Protein AF-A0A820C6R6-F1 (afdb_monomer)

Secondary structure (DSSP, 8-state):
--HHHHHHHHHHHHHHHHHHHHHHHHHHHHHHHHHHHHHHHHHHHHHHHHHHHHHHHHHHHHHHHHHHHHHHHHHHHHHHHHHHHHHHHHHHHHHHHHHHHHH--TT-HHHHHHHHHHHHHHHHHHHHSS-HHHHHHHHHHHHHHHHHHHHHHHHHHHHT-PPPPHHHHHHHHHS-GGGGGGSSPPPHHHHHHHHHHHHHHHHTT-HHHHHHHHHHHHHHHHHHHHHHHHHHHHHHHHHHHHHTSSS--S--------HHHHHHHHHHHHHHHHHHHHHHHHHHHHHHHTT--

Radius of gyration: 53.89 Å; Cα contacts (8 Å, |Δi|>4): 97; chains: 1; bounding box: 135×66×160 Å

Structure (mmCIF, N/CA/C/O backbone):
data_AF-A0A820C6R6-F1
#
_entry.id   AF-A0A820C6R6-F1
#
loop_
_atom_site.group_PDB
_atom_site.id
_atom_site.type_symbol
_atom_site.label_atom_id
_atom_site.label_alt_id
_atom_site.label_comp_id
_atom_site.label_asym_id
_atom_site.label_entity_id
_atom_site.label_seq_id
_atom_site.pdbx_PDB_ins_code
_atom_site.Cartn_x
_atom_site.Cartn_y
_atom_site.Cartn_z
_atom_site.occupancy
_atom_site.B_iso_or_equiv
_atom_site.auth_seq_id
_atom_site.auth_comp_id
_atom_site.auth_asym_id
_atom_site.auth_atom_id
_atom_site.pdbx_PDB_model_num
ATOM 1 N N . MET A 1 1 ? -95.011 -45.846 80.283 1.00 47.56 1 MET A N 1
ATOM 2 C CA . MET A 1 1 ? -93.946 -45.014 80.897 1.00 47.56 1 MET A CA 1
ATOM 3 C C . MET A 1 1 ? -92.628 -45.022 80.092 1.00 47.56 1 MET A C 1
ATOM 5 O O . MET A 1 1 ? -91.607 -44.630 80.631 1.00 47.56 1 MET A O 1
ATOM 9 N N . THR A 1 2 ? -92.618 -45.386 78.798 1.00 51.00 2 THR A N 1
ATOM 10 C CA . THR A 1 2 ? -91.376 -45.579 78.007 1.00 51.00 2 THR A CA 1
ATOM 11 C C . THR A 1 2 ? -91.032 -44.428 77.043 1.00 51.00 2 THR A C 1
ATOM 13 O O . THR A 1 2 ? -89.865 -44.198 76.763 1.00 51.00 2 THR A O 1
ATOM 16 N N . SER A 1 3 ? -92.006 -43.613 76.617 1.00 52.38 3 SER A N 1
ATOM 17 C CA . SER A 1 3 ? -91.802 -42.539 75.618 1.00 52.38 3 SER A CA 1
ATOM 18 C C . SER A 1 3 ? -90.947 -41.344 76.090 1.00 52.38 3 SER A C 1
ATOM 20 O O . SER A 1 3 ? -90.415 -40.601 75.263 1.00 52.38 3 SER A O 1
ATOM 22 N N . GLY A 1 4 ? -90.813 -41.135 77.404 1.00 53.00 4 GLY A N 1
ATOM 23 C CA . GLY A 1 4 ? -90.021 -40.036 77.977 1.00 53.00 4 GLY A CA 1
ATOM 24 C C . GLY A 1 4 ? -88.522 -40.334 78.105 1.00 53.00 4 GLY A C 1
ATOM 25 O O . GLY A 1 4 ? -87.734 -39.413 78.301 1.00 53.00 4 GLY A O 1
ATOM 26 N N . ALA A 1 5 ? -88.114 -41.605 78.001 1.00 57.53 5 ALA A N 1
ATOM 27 C CA . ALA A 1 5 ? -86.710 -42.008 78.089 1.00 57.53 5 ALA A CA 1
ATOM 28 C C . ALA A 1 5 ? -85.998 -41.896 76.727 1.00 57.53 5 ALA A C 1
ATOM 30 O O . ALA A 1 5 ? -84.878 -41.385 76.662 1.00 57.53 5 ALA A O 1
ATOM 31 N N . ASP A 1 6 ? -86.671 -42.269 75.634 1.00 58.25 6 ASP A N 1
ATOM 32 C CA . ASP A 1 6 ? -86.110 -42.215 74.274 1.00 58.25 6 ASP A CA 1
ATOM 33 C C . ASP A 1 6 ? -85.914 -40.776 73.777 1.00 58.25 6 ASP A C 1
ATOM 35 O O . ASP A 1 6 ? -84.874 -40.435 73.211 1.00 58.25 6 ASP A O 1
ATOM 39 N N . THR A 1 7 ? -86.860 -39.885 74.080 1.00 62.94 7 THR A N 1
ATOM 40 C CA . THR A 1 7 ? -86.757 -38.449 73.765 1.00 62.94 7 THR A CA 1
ATOM 41 C C . THR A 1 7 ? -85.611 -37.784 74.525 1.00 62.94 7 THR A C 1
ATOM 43 O O . THR A 1 7 ? -84.817 -37.059 73.930 1.00 62.94 7 THR A O 1
ATOM 46 N N . LYS A 1 8 ? -85.437 -38.089 75.816 1.00 69.81 8 LYS A N 1
ATOM 47 C CA . LYS A 1 8 ? -84.331 -37.555 76.632 1.00 69.81 8 LYS A CA 1
ATOM 48 C C . LYS A 1 8 ? -82.959 -38.056 76.161 1.00 69.81 8 LYS A C 1
ATOM 50 O O . LYS A 1 8 ? -81.981 -37.311 76.201 1.00 69.81 8 LYS A O 1
ATOM 55 N N . THR A 1 9 ? -82.894 -39.294 75.671 1.00 72.62 9 THR A N 1
ATOM 56 C CA . THR A 1 9 ? -81.673 -39.903 75.118 1.00 72.62 9 THR A CA 1
ATOM 57 C C . THR A 1 9 ? -81.321 -39.313 73.749 1.00 72.62 9 THR A C 1
ATOM 59 O O . THR A 1 9 ? -80.160 -38.980 73.507 1.00 72.62 9 THR A O 1
ATOM 62 N N . SER A 1 10 ? -82.315 -39.078 72.884 1.00 74.69 10 SER A N 1
ATOM 63 C CA . SER A 1 10 ? -82.122 -38.404 71.595 1.00 74.69 10 SER A CA 1
ATOM 64 C C . SER A 1 10 ? -81.700 -36.943 71.762 1.00 74.69 10 SER A C 1
ATOM 66 O O . SER A 1 10 ? -80.800 -36.493 71.061 1.00 74.69 10 SER A O 1
ATOM 68 N N . ILE A 1 11 ? -82.296 -36.212 72.711 1.00 78.81 11 ILE A N 1
ATOM 69 C CA . ILE A 1 11 ? -81.912 -34.826 73.027 1.00 78.81 11 ILE A CA 1
ATOM 70 C C . ILE A 1 11 ? -80.455 -34.780 73.493 1.00 78.81 11 ILE A C 1
ATOM 72 O O . ILE A 1 11 ? -79.665 -34.006 72.965 1.00 78.81 11 ILE A O 1
ATOM 76 N N . ARG A 1 12 ? -80.057 -35.678 74.403 1.00 78.75 12 ARG A N 1
ATOM 77 C CA . ARG A 1 12 ? -78.674 -35.763 74.887 1.00 78.75 12 ARG A CA 1
ATOM 78 C C . ARG A 1 12 ? -77.680 -36.159 73.785 1.00 78.75 12 ARG A C 1
ATOM 80 O O . ARG A 1 12 ? -76.565 -35.650 73.772 1.00 78.75 12 ARG A O 1
ATOM 87 N N . SER A 1 13 ? -78.065 -37.029 72.848 1.00 81.62 13 SER A N 1
ATOM 88 C CA . SER A 1 13 ? -77.246 -37.365 71.670 1.00 81.62 13 SER A CA 1
ATOM 89 C C . SER A 1 13 ? -77.053 -36.162 70.742 1.00 81.62 13 SER A C 1
ATOM 91 O O . SER A 1 13 ? -75.934 -35.896 70.302 1.00 81.62 13 SER A O 1
ATOM 93 N N . SER A 1 14 ? -78.122 -35.405 70.488 1.00 81.50 14 SER A N 1
ATOM 94 C CA . SER A 1 14 ? -78.070 -34.164 69.712 1.00 81.50 14 SER A CA 1
ATOM 95 C C . SER A 1 14 ? -77.209 -33.098 70.392 1.00 81.50 14 SER A C 1
ATOM 97 O O . SER A 1 14 ? -76.428 -32.437 69.717 1.00 81.50 14 SER A O 1
ATOM 99 N N . GLU A 1 15 ? -77.280 -32.980 71.720 1.00 84.69 15 GLU A N 1
ATOM 100 C CA . GLU A 1 15 ? -76.453 -32.065 72.519 1.00 84.69 15 GLU A CA 1
ATOM 101 C C . GLU A 1 15 ? -74.954 -32.384 72.383 1.00 84.69 15 GLU A C 1
ATOM 103 O O . GLU A 1 15 ? -74.130 -31.490 72.195 1.00 84.69 15 GLU A O 1
ATOM 108 N N . VAL A 1 16 ? -74.598 -33.673 72.427 1.00 87.62 16 VAL A N 1
ATOM 109 C CA . VAL A 1 16 ? -73.211 -34.138 72.268 1.00 87.62 16 VAL A CA 1
ATOM 110 C C . VAL A 1 16 ? -72.708 -33.878 70.849 1.00 87.62 16 VAL A C 1
ATOM 112 O O . VAL A 1 16 ? -71.615 -33.344 70.687 1.00 87.62 16 VAL A O 1
ATOM 115 N N . LYS A 1 17 ? -73.511 -34.177 69.820 1.00 88.00 17 LYS A N 1
ATOM 116 C CA . LYS A 1 17 ? -73.162 -33.867 68.422 1.00 88.00 17 LYS A CA 1
ATOM 117 C C . LYS A 1 17 ? -73.006 -32.366 68.193 1.00 88.00 17 LYS A C 1
ATOM 119 O O . LYS A 1 17 ? -72.082 -31.949 67.506 1.00 88.00 17 LYS A O 1
ATOM 124 N N . LEU A 1 18 ? -73.866 -31.550 68.801 1.00 87.69 18 LEU A N 1
ATOM 125 C CA . LEU A 1 18 ? -73.767 -30.095 68.738 1.00 87.69 18 LEU A CA 1
ATOM 126 C C . LEU A 1 18 ? -72.487 -29.591 69.418 1.00 87.69 18 LEU A C 1
ATOM 128 O O . LEU A 1 18 ? -71.852 -28.673 68.907 1.00 87.69 18 LEU A O 1
ATOM 132 N N . GLN A 1 19 ? -72.090 -30.172 70.553 1.00 88.25 19 GLN A N 1
ATOM 133 C CA . GLN A 1 19 ? -70.814 -29.839 71.192 1.00 88.25 19 GLN A CA 1
ATOM 134 C C . GLN A 1 19 ? -69.600 -30.273 70.363 1.00 88.25 19 GLN A C 1
ATOM 136 O O . GLN A 1 19 ? -68.632 -29.517 70.282 1.00 88.25 19 GLN A O 1
ATOM 141 N N . GLU A 1 20 ? -69.651 -31.450 69.743 1.00 89.62 20 GLU A N 1
ATOM 142 C CA . GLU A 1 20 ? -68.598 -31.959 68.857 1.00 89.62 20 GLU A CA 1
ATOM 143 C C . GLU A 1 20 ? -68.423 -31.049 67.633 1.00 89.62 20 GLU A C 1
ATOM 145 O O . GLU A 1 20 ? -67.314 -30.611 67.330 1.00 89.62 20 GLU A O 1
ATOM 150 N N . GLU A 1 21 ? -69.528 -30.673 66.984 1.00 87.31 21 GLU A N 1
ATOM 151 C CA . GLU A 1 21 ? -69.520 -29.749 65.847 1.00 87.31 21 GLU A CA 1
ATOM 152 C C . GLU A 1 21 ? -69.058 -28.346 66.253 1.00 87.31 21 GLU A C 1
ATOM 154 O O . GLU A 1 21 ? -68.265 -27.733 65.542 1.00 87.31 21 GLU A O 1
ATOM 159 N N . LYS A 1 22 ? -69.446 -27.855 67.440 1.00 90.38 22 LYS A N 1
ATOM 160 C CA . LYS A 1 22 ? -68.899 -26.604 67.994 1.00 90.38 22 LYS A CA 1
ATOM 161 C C . LYS A 1 22 ? -67.384 -26.692 68.203 1.00 90.38 22 LYS A C 1
ATOM 163 O O . LYS A 1 22 ? -66.679 -25.746 67.866 1.00 90.38 22 LYS A O 1
ATOM 168 N N . ARG A 1 23 ? -66.865 -27.815 68.713 1.00 90.31 23 ARG A N 1
ATOM 169 C CA . ARG A 1 23 ? -65.415 -28.042 68.859 1.00 90.31 23 ARG A CA 1
ATOM 170 C C . ARG A 1 23 ? -64.700 -28.077 67.510 1.00 90.31 23 ARG A C 1
ATOM 172 O O . ARG A 1 23 ? -63.657 -27.445 67.365 1.00 90.31 23 ARG A O 1
ATOM 179 N N . ARG A 1 24 ? -65.262 -28.773 66.519 1.00 91.19 24 ARG A N 1
ATOM 180 C CA . ARG A 1 24 ? -64.727 -28.813 65.150 1.00 91.19 24 ARG A CA 1
ATOM 181 C C . ARG A 1 24 ? -64.703 -27.440 64.496 1.00 91.19 24 ARG A C 1
ATOM 183 O O . ARG A 1 24 ? -63.700 -27.096 63.882 1.00 91.19 24 ARG A O 1
ATOM 190 N N . LEU A 1 25 ? -65.763 -26.652 64.665 1.00 92.44 25 LEU A N 1
ATOM 191 C CA . LEU A 1 25 ? -65.829 -25.278 64.169 1.00 92.44 25 LEU A CA 1
ATOM 192 C C . LEU A 1 25 ? -64.721 -24.407 64.760 1.00 92.44 25 LEU A C 1
ATOM 194 O O . LEU A 1 25 ? -64.070 -23.683 64.015 1.00 92.44 25 LEU A O 1
ATOM 198 N N . VAL A 1 26 ? -64.458 -24.520 66.066 1.00 93.25 26 VAL A N 1
ATOM 199 C CA . VAL A 1 26 ? -63.364 -23.785 66.723 1.00 93.25 26 VAL A CA 1
ATOM 200 C C . VAL A 1 26 ? -62.002 -24.188 66.153 1.00 93.25 26 VAL A C 1
ATOM 202 O O . VAL A 1 26 ? -61.205 -23.314 65.823 1.00 93.25 26 VAL A O 1
ATOM 205 N N . LEU A 1 27 ? -61.748 -25.486 65.956 1.00 92.81 27 LEU A N 1
ATOM 206 C CA . LEU A 1 27 ? -60.499 -25.965 65.346 1.00 92.81 27 LEU A CA 1
ATOM 207 C C . LEU A 1 27 ? -60.341 -25.497 63.892 1.00 92.81 27 LEU A C 1
ATOM 209 O O . LEU A 1 27 ? -59.247 -25.119 63.474 1.00 92.81 27 LEU A O 1
ATOM 213 N N . LEU A 1 28 ? -61.428 -25.500 63.116 1.00 92.25 28 LEU A N 1
ATOM 214 C CA . LEU A 1 28 ? -61.420 -25.008 61.740 1.00 92.25 28 LEU A CA 1
ATOM 215 C C . LEU A 1 28 ? -61.151 -23.499 61.705 1.00 92.25 28 LEU A C 1
ATOM 217 O O . LEU A 1 28 ? -60.371 -23.033 60.879 1.00 92.25 28 LEU A O 1
ATOM 221 N N . GLN A 1 29 ? -61.751 -22.748 62.630 1.00 93.00 29 GLN A N 1
ATOM 222 C CA . GLN A 1 29 ? -61.541 -21.313 62.780 1.00 93.00 29 GLN A CA 1
ATOM 223 C C . GLN A 1 29 ? -60.097 -20.999 63.198 1.00 93.00 29 GLN A C 1
ATOM 225 O O . GLN A 1 29 ? -59.505 -20.083 62.636 1.00 93.00 29 GLN A O 1
ATOM 230 N N . GLU A 1 30 ? -59.493 -21.782 64.098 1.00 93.06 30 GLU A N 1
ATOM 231 C CA . GLU A 1 30 ? -58.065 -21.684 64.439 1.00 93.06 30 GLU A CA 1
ATOM 232 C C . GLU A 1 30 ? -57.142 -22.034 63.264 1.00 93.06 30 GLU A C 1
ATOM 234 O O . GLU A 1 30 ? -56.116 -21.386 63.060 1.00 93.06 30 GLU A O 1
ATOM 239 N N . SER A 1 31 ? -57.481 -23.050 62.467 1.00 92.25 31 SER A N 1
ATOM 240 C CA . SER A 1 31 ? -56.720 -23.379 61.258 1.00 92.25 31 SER A CA 1
ATOM 241 C C . SER A 1 31 ? -56.834 -22.266 60.215 1.00 92.25 31 SER A C 1
ATOM 243 O O . SER A 1 31 ? -55.845 -21.928 59.566 1.00 92.25 31 SER A O 1
ATOM 245 N N . LEU A 1 32 ? -58.019 -21.669 60.073 1.00 92.94 32 LEU A N 1
ATOM 246 C CA . LEU A 1 32 ? -58.273 -20.555 59.165 1.00 92.94 32 LEU A CA 1
ATOM 247 C C . LEU A 1 32 ? -57.502 -19.303 59.595 1.00 92.94 32 LEU A C 1
ATOM 249 O O . LEU A 1 32 ? -56.848 -18.680 58.763 1.00 92.94 32 LEU A O 1
ATOM 253 N N . THR A 1 33 ? -57.514 -18.949 60.884 1.00 93.50 33 THR A N 1
ATOM 254 C CA . THR A 1 33 ? -56.723 -17.820 61.395 1.00 93.50 33 THR A CA 1
ATOM 255 C C . THR A 1 33 ? -55.231 -18.070 61.225 1.00 93.50 33 THR A C 1
ATOM 257 O O . THR A 1 33 ? -54.522 -17.176 60.769 1.00 93.50 33 THR A O 1
ATOM 260 N N . ARG A 1 34 ? -54.749 -19.291 61.484 1.00 93.81 34 ARG A N 1
ATOM 261 C CA . ARG A 1 34 ? -53.345 -19.666 61.253 1.00 93.81 34 ARG A CA 1
ATOM 262 C C . ARG A 1 34 ? -52.955 -19.546 59.775 1.00 93.81 34 ARG A C 1
ATOM 264 O O . ARG A 1 34 ? -51.897 -19.003 59.467 1.00 93.81 34 ARG A O 1
ATOM 271 N N . SER A 1 35 ? -53.824 -19.985 58.865 1.00 93.25 35 SER A N 1
ATOM 272 C CA . SER A 1 35 ? -53.610 -19.864 57.418 1.00 93.25 35 SER A CA 1
ATOM 273 C C . SER A 1 35 ? -53.654 -18.405 56.946 1.00 93.25 35 SER A C 1
ATOM 275 O O . SER A 1 35 ? -52.851 -18.011 56.102 1.00 93.25 35 SER A O 1
ATOM 277 N N . ASN A 1 36 ? -54.527 -17.575 57.524 1.00 92.88 36 ASN A N 1
ATOM 278 C CA . ASN A 1 36 ? -54.583 -16.137 57.244 1.00 92.88 36 ASN A CA 1
ATOM 279 C C . ASN A 1 36 ? -53.323 -15.408 57.723 1.00 92.88 36 ASN A C 1
ATOM 281 O O . ASN A 1 36 ? -52.794 -14.578 56.989 1.00 92.88 36 ASN A O 1
ATOM 285 N N . VAL A 1 37 ? -52.800 -15.740 58.908 1.00 93.62 37 VAL A N 1
ATOM 286 C CA . VAL A 1 37 ? -51.530 -15.186 59.409 1.00 93.62 37 VAL A CA 1
ATOM 287 C C . VAL A 1 37 ? -50.372 -15.568 58.486 1.00 93.62 37 VAL A C 1
ATOM 289 O O . VAL A 1 37 ? -49.572 -14.707 58.128 1.00 93.62 37 VAL A O 1
ATOM 292 N N . LEU A 1 38 ? -50.308 -16.828 58.040 1.00 93.81 38 LEU A N 1
ATOM 293 C CA . LEU A 1 38 ? -49.280 -17.280 57.100 1.00 93.81 38 LEU A CA 1
ATOM 294 C C . LEU A 1 38 ? -49.384 -16.556 55.748 1.00 93.81 38 LEU A C 1
ATOM 296 O O . LEU A 1 38 ? -48.379 -16.080 55.225 1.00 93.81 38 LEU A O 1
ATOM 300 N N . THR A 1 39 ? -50.602 -16.419 55.218 1.00 94.50 39 THR A N 1
ATOM 301 C CA . THR A 1 39 ? -50.864 -15.706 53.956 1.00 94.50 39 THR A CA 1
ATOM 302 C C . THR A 1 39 ? -50.482 -14.231 54.079 1.00 94.50 39 THR A C 1
ATOM 304 O O . THR A 1 39 ? -49.788 -13.703 53.218 1.00 94.50 39 THR A O 1
ATOM 307 N N . SER A 1 40 ? -50.848 -13.573 55.182 1.00 93.56 40 SER A N 1
ATOM 308 C CA . SER A 1 40 ? -50.453 -12.189 55.467 1.00 93.56 40 SER A CA 1
ATOM 309 C C . SER A 1 40 ? -48.934 -12.037 55.593 1.00 93.56 40 SER A C 1
ATOM 311 O O . SER A 1 40 ? -48.381 -11.043 55.127 1.00 93.56 40 SER A O 1
ATOM 313 N N . GLY A 1 41 ? -48.251 -13.017 56.193 1.00 95.06 41 GLY A N 1
ATOM 314 C CA . GLY A 1 41 ? -46.791 -13.055 56.265 1.00 95.06 41 GLY A CA 1
ATOM 315 C C . GLY A 1 41 ? -46.140 -13.202 54.887 1.00 95.06 41 GLY A C 1
ATOM 316 O O . GLY A 1 41 ? -45.169 -12.506 54.594 1.00 95.06 41 GLY A O 1
ATOM 317 N N . MET A 1 42 ? -46.705 -14.039 54.008 1.00 94.25 42 MET A N 1
ATOM 318 C CA . MET A 1 42 ? -46.271 -14.145 52.609 1.00 94.25 42 MET A CA 1
ATOM 319 C C . MET A 1 42 ? -46.469 -12.834 51.848 1.00 94.25 42 MET A C 1
ATOM 321 O O . MET A 1 42 ? -45.540 -12.392 51.179 1.00 94.25 42 MET A O 1
ATOM 325 N N . VAL A 1 43 ? -47.631 -12.188 51.983 1.00 95.00 43 VAL A N 1
ATOM 326 C CA . VAL A 1 43 ? -47.913 -10.896 51.332 1.00 95.00 43 VAL A CA 1
ATOM 327 C C . VAL A 1 43 ? -46.928 -9.826 51.801 1.00 95.00 43 VAL A C 1
ATOM 329 O O . VAL A 1 43 ? -46.343 -9.138 50.976 1.00 95.00 43 VAL A O 1
ATOM 332 N N . SER A 1 44 ? -46.660 -9.737 53.105 1.00 95.00 44 SER A N 1
ATOM 333 C CA . SER A 1 44 ? -45.663 -8.800 53.641 1.00 95.00 44 SER A CA 1
ATOM 334 C C . SER A 1 44 ? -44.241 -9.107 53.161 1.00 95.00 44 SER A C 1
ATOM 336 O O . SER A 1 44 ? -43.447 -8.197 52.925 1.00 95.00 44 SER A O 1
ATOM 338 N N . THR A 1 45 ? -43.898 -10.386 53.006 1.00 94.19 45 THR A N 1
ATOM 339 C CA . THR A 1 45 ? -42.586 -10.785 52.485 1.00 94.19 45 THR A CA 1
ATOM 340 C C . THR A 1 45 ? -42.443 -10.412 51.009 1.00 94.19 45 THR A C 1
ATOM 342 O O . THR A 1 45 ? -41.398 -9.901 50.615 1.00 94.19 45 THR A O 1
ATOM 345 N N . LEU A 1 46 ? -43.490 -10.617 50.205 1.00 96.62 46 LEU A N 1
ATOM 346 C CA . LEU A 1 46 ? -43.527 -10.214 48.798 1.00 96.62 46 LEU A CA 1
ATOM 347 C C . LEU A 1 46 ? -43.461 -8.692 48.637 1.00 96.62 46 LEU A C 1
ATOM 349 O O . LEU A 1 46 ? -42.641 -8.229 47.855 1.00 96.62 46 LEU A O 1
ATOM 353 N N . ASP A 1 47 ? -44.207 -7.928 49.438 1.00 95.25 47 ASP A N 1
ATOM 354 C CA . ASP A 1 47 ? -44.159 -6.455 49.427 1.00 95.25 47 ASP A CA 1
ATOM 355 C C . ASP A 1 47 ? -42.741 -5.940 49.746 1.00 95.25 47 ASP A C 1
ATOM 357 O O . ASP A 1 47 ? -42.233 -5.002 49.135 1.00 95.25 47 ASP A O 1
ATOM 361 N N . ASN A 1 48 ? -42.035 -6.611 50.663 1.00 95.38 48 ASN A N 1
ATOM 362 C CA . ASN A 1 48 ? -40.630 -6.311 50.944 1.00 95.38 48 ASN A CA 1
ATOM 363 C C . ASN A 1 48 ? -39.689 -6.664 49.785 1.00 95.38 48 ASN A C 1
ATOM 365 O O . ASN A 1 48 ? -38.688 -5.974 49.590 1.00 95.38 48 ASN A O 1
ATOM 369 N N . PHE A 1 49 ? -39.952 -7.743 49.049 1.00 96.62 49 PHE A N 1
ATOM 370 C CA . PHE A 1 49 ? -39.166 -8.077 47.862 1.00 96.62 49 PHE A CA 1
ATOM 371 C C . PHE A 1 49 ? -39.412 -7.089 46.729 1.00 96.62 49 PHE A C 1
ATOM 373 O O . PHE A 1 49 ? -38.446 -6.670 46.103 1.00 96.62 49 PHE A O 1
ATOM 380 N N . GLU A 1 50 ? -40.660 -6.683 46.511 1.00 95.75 50 GLU A N 1
ATOM 381 C CA . GLU A 1 50 ? -41.045 -5.705 45.495 1.00 95.75 50 GLU A CA 1
ATOM 382 C C . GLU A 1 50 ? -40.339 -4.365 45.724 1.00 95.75 50 GLU A C 1
ATOM 384 O O . GLU A 1 50 ? -39.615 -3.903 44.847 1.00 95.75 50 GLU A O 1
ATOM 389 N N . ARG A 1 51 ? -40.386 -3.827 46.950 1.00 94.81 51 ARG A N 1
ATOM 390 C CA . ARG A 1 51 ? -39.656 -2.596 47.313 1.00 94.81 51 ARG A CA 1
ATOM 391 C C . ARG A 1 51 ? -38.142 -2.715 47.134 1.00 94.81 51 ARG A C 1
ATOM 393 O O . ARG A 1 51 ? -37.473 -1.753 46.767 1.00 94.81 51 ARG A O 1
ATOM 400 N N . LYS A 1 52 ? -37.570 -3.888 47.429 1.00 95.31 52 LYS A N 1
ATOM 401 C CA . LYS A 1 52 ? -36.134 -4.138 47.220 1.00 95.31 52 LYS A CA 1
ATOM 402 C C . LYS A 1 52 ? -35.777 -4.234 45.739 1.00 95.31 52 LYS A C 1
ATOM 404 O O . LYS A 1 52 ? -34.685 -3.817 45.374 1.00 95.31 52 LYS A O 1
ATOM 409 N N . LEU A 1 53 ? -36.662 -4.791 44.915 1.00 96.06 53 LEU A N 1
ATOM 410 C CA . LEU A 1 53 ? -36.507 -4.861 43.463 1.00 96.06 53 LEU A CA 1
ATOM 411 C C . LEU A 1 53 ? -36.596 -3.474 42.833 1.00 96.06 53 LEU A C 1
ATOM 413 O O . LEU A 1 53 ? -35.745 -3.141 42.022 1.00 96.06 53 LEU A O 1
ATOM 417 N N . GLU A 1 54 ? -37.554 -2.659 43.264 1.00 95.00 54 GLU A N 1
ATOM 418 C CA . GLU A 1 54 ? -37.699 -1.268 42.830 1.00 95.00 54 GLU A CA 1
ATOM 419 C C . GLU A 1 54 ? -36.456 -0.443 43.198 1.00 95.00 54 GLU A C 1
ATOM 421 O O . GLU A 1 54 ? -35.829 0.162 42.334 1.00 95.00 54 GLU A O 1
ATOM 426 N N . SER A 1 55 ? -35.998 -0.527 44.453 1.00 94.31 55 SER A N 1
ATOM 427 C CA . SER A 1 55 ? -34.765 0.148 44.883 1.00 94.31 55 SER A CA 1
ATOM 428 C C . SER A 1 55 ? -33.512 -0.353 44.150 1.00 94.31 55 SER A C 1
ATOM 430 O O . SER A 1 55 ? -32.571 0.415 43.947 1.00 94.31 55 SER A O 1
ATOM 432 N N . LEU A 1 56 ? -33.468 -1.633 43.764 1.00 95.94 56 LEU A N 1
ATOM 433 C CA . LEU A 1 56 ? -32.371 -2.171 42.964 1.00 95.94 56 LEU A CA 1
ATOM 434 C C . LEU A 1 56 ? -32.422 -1.642 41.529 1.00 95.94 56 LEU A C 1
ATOM 436 O O . LEU A 1 56 ? -31.375 -1.311 40.985 1.00 95.94 56 LEU A O 1
ATOM 440 N N . ASP A 1 57 ? -33.604 -1.548 40.928 1.00 93.44 57 ASP A N 1
ATOM 441 C CA . ASP A 1 57 ? -33.788 -1.023 39.574 1.00 93.44 57 ASP A CA 1
ATOM 442 C C . ASP A 1 57 ? -33.372 0.452 39.478 1.00 93.44 57 ASP A C 1
ATOM 444 O O . ASP A 1 57 ? -32.598 0.828 38.592 1.00 93.44 57 ASP A O 1
ATOM 448 N N . GLU A 1 58 ? -33.762 1.261 40.468 1.00 93.88 58 GLU A N 1
ATOM 449 C CA . GLU A 1 58 ? -33.322 2.656 40.602 1.00 93.88 58 GLU A CA 1
ATOM 450 C C . GLU A 1 58 ? -31.797 2.783 40.725 1.00 93.88 58 GLU A C 1
ATOM 452 O O . GLU A 1 58 ? -31.206 3.748 40.239 1.00 93.88 58 GLU A O 1
ATOM 457 N N . LEU A 1 59 ? -31.138 1.808 41.359 1.00 94.94 59 LEU A N 1
ATOM 458 C CA . LEU A 1 59 ? -29.685 1.797 41.522 1.00 94.94 59 LEU A CA 1
ATOM 459 C C . LEU A 1 59 ? -28.954 1.257 40.282 1.00 94.94 59 LEU A C 1
ATOM 461 O O . LEU A 1 59 ? -27.859 1.716 39.959 1.00 94.94 59 LEU A O 1
ATOM 465 N N . VAL A 1 60 ? -29.533 0.281 39.584 1.00 94.25 60 VAL A N 1
ATOM 466 C CA . VAL A 1 60 ? -28.912 -0.393 38.434 1.00 94.25 60 VAL A CA 1
ATOM 467 C C . VAL A 1 60 ? -29.050 0.428 37.156 1.00 94.25 60 VAL A C 1
ATOM 469 O O . VAL A 1 60 ? -28.095 0.486 36.380 1.00 94.25 60 VAL A O 1
ATOM 472 N N . THR A 1 61 ? -30.183 1.097 36.947 1.00 94.38 61 THR A N 1
ATOM 473 C CA . THR A 1 61 ? -30.436 1.929 35.758 1.00 94.38 61 THR A CA 1
ATOM 474 C C . THR A 1 61 ? -29.315 2.943 35.473 1.00 94.38 61 THR A C 1
ATOM 476 O O . THR A 1 61 ? -28.728 2.875 34.390 1.00 94.38 61 THR A O 1
ATOM 479 N N . PRO A 1 62 ? -28.906 3.820 36.415 1.00 94.19 62 PRO A N 1
ATOM 480 C CA . PRO A 1 62 ? -27.841 4.791 36.151 1.00 94.19 62 PRO A CA 1
ATOM 481 C C . PRO A 1 62 ? -26.477 4.128 35.926 1.00 94.19 62 PRO A C 1
ATOM 483 O O . PRO A 1 62 ? -25.657 4.635 35.163 1.00 94.19 62 PRO A O 1
ATOM 486 N N . VAL A 1 63 ? -26.219 2.975 36.554 1.00 94.69 63 VAL A N 1
ATOM 487 C CA . VAL A 1 63 ? -24.985 2.208 36.326 1.00 94.69 63 VAL A CA 1
ATOM 488 C C . VAL A 1 63 ? -24.960 1.647 34.907 1.00 94.69 63 VAL A C 1
ATOM 490 O O . VAL A 1 63 ? -23.921 1.700 34.247 1.00 94.69 63 VAL A O 1
ATOM 493 N N . TYR A 1 64 ? -26.089 1.136 34.415 1.00 95.19 64 TYR A N 1
ATOM 494 C CA . TYR A 1 64 ? -26.218 0.649 33.046 1.00 95.19 64 TYR A CA 1
ATOM 495 C C . TYR A 1 64 ? -26.019 1.776 32.026 1.00 95.19 64 TYR A C 1
ATOM 497 O O . TYR A 1 64 ? -25.233 1.619 31.092 1.00 95.19 64 TYR A O 1
ATOM 505 N N . GLU A 1 65 ? -26.663 2.926 32.233 1.00 94.69 65 GLU A N 1
ATOM 506 C CA . GLU A 1 65 ? -26.509 4.104 31.373 1.00 94.69 65 GLU A CA 1
ATOM 507 C C . GLU A 1 65 ? -25.061 4.604 31.343 1.00 94.69 65 GLU A C 1
ATOM 509 O O . GLU A 1 65 ? -24.491 4.749 30.261 1.00 94.69 65 GLU A O 1
ATOM 514 N N . ALA A 1 66 ? -24.429 4.769 32.510 1.00 94.19 66 ALA A N 1
ATOM 515 C CA . ALA A 1 66 ? -23.027 5.173 32.606 1.00 94.19 66 ALA A CA 1
ATOM 516 C C . ALA A 1 66 ? -22.083 4.160 31.934 1.00 94.19 66 ALA A C 1
ATOM 518 O O . ALA A 1 66 ? -21.121 4.541 31.267 1.00 94.19 66 ALA A O 1
ATOM 519 N N . THR A 1 67 ? -22.365 2.859 32.066 1.00 95.25 67 THR A N 1
ATOM 520 C CA . THR A 1 67 ? -21.586 1.800 31.403 1.00 95.25 67 THR A CA 1
ATOM 521 C C . THR A 1 67 ? -21.749 1.857 29.882 1.00 95.25 67 THR A C 1
ATOM 523 O O . THR A 1 67 ? -20.781 1.665 29.146 1.00 95.25 67 THR A O 1
ATOM 526 N N . ASN A 1 68 ? -22.954 2.149 29.393 1.00 94.69 68 ASN A N 1
ATOM 527 C CA . ASN A 1 68 ? -23.226 2.292 27.968 1.00 94.69 68 ASN A CA 1
ATOM 528 C C . ASN A 1 68 ? -22.540 3.538 27.383 1.00 94.69 68 ASN A C 1
ATOM 530 O O . ASN A 1 68 ? -21.896 3.459 26.337 1.00 94.69 68 ASN A O 1
ATOM 534 N N . GLU A 1 69 ? -22.605 4.673 28.085 1.00 95.19 69 GLU A N 1
ATOM 535 C CA . GLU A 1 69 ? -21.889 5.898 27.714 1.00 95.19 69 GLU A CA 1
ATOM 536 C C . GLU A 1 69 ? -20.373 5.674 27.679 1.00 95.19 69 GLU A C 1
ATOM 538 O O . GLU A 1 69 ? -19.708 6.052 26.711 1.00 95.19 69 GLU A O 1
ATOM 543 N N . LEU A 1 70 ? -19.832 4.966 28.674 1.00 95.62 70 LEU A N 1
ATOM 544 C CA . LEU A 1 70 ? -18.434 4.552 28.675 1.00 95.62 70 LEU A CA 1
ATOM 545 C C . LEU A 1 70 ? -18.103 3.674 27.458 1.00 95.62 70 LEU A C 1
ATOM 547 O O . LEU A 1 70 ? -17.053 3.853 26.847 1.00 95.62 70 LEU A O 1
ATOM 551 N N . GLY A 1 71 ? -19.003 2.773 27.056 1.00 93.12 71 GLY A N 1
ATOM 552 C CA . GLY A 1 71 ? -18.858 1.976 25.836 1.00 93.12 71 GLY A CA 1
ATOM 553 C C . GLY A 1 71 ? -18.754 2.830 24.566 1.00 93.12 71 GLY A C 1
ATOM 554 O O . GLY A 1 71 ? -17.897 2.581 23.714 1.00 93.12 71 GLY A O 1
ATOM 555 N N . PHE A 1 72 ? -19.569 3.882 24.449 1.00 95.69 72 PHE A N 1
ATOM 556 C CA . PHE A 1 72 ? -19.453 4.844 23.348 1.00 95.69 72 PHE A CA 1
ATOM 557 C C . PHE A 1 72 ? -18.141 5.628 23.400 1.00 95.69 72 PHE A C 1
ATOM 559 O O . PHE A 1 72 ? -17.505 5.827 22.361 1.00 95.69 72 PHE A O 1
ATOM 566 N N . LEU A 1 73 ? -17.717 6.047 24.593 1.00 96.00 73 LEU A N 1
ATOM 567 C CA . LEU A 1 73 ? -16.453 6.750 24.784 1.00 96.00 73 LEU A CA 1
ATOM 568 C C . LEU A 1 73 ? -15.263 5.881 24.364 1.00 96.00 73 LEU A C 1
ATOM 570 O O . LEU A 1 73 ? -14.406 6.356 23.622 1.00 96.00 73 LEU A O 1
ATOM 574 N N . LEU A 1 74 ? -15.240 4.609 24.768 1.00 95.88 74 LEU A N 1
ATOM 575 C CA . LEU A 1 74 ? -14.202 3.657 24.371 1.00 95.88 74 LEU A CA 1
ATOM 576 C C . LEU A 1 74 ? -14.139 3.501 22.848 1.00 95.88 74 LEU A C 1
ATOM 578 O O . LEU A 1 74 ? -13.070 3.642 22.267 1.00 95.88 74 LEU A O 1
ATOM 582 N N . ASN A 1 75 ? -15.283 3.348 22.176 1.00 95.75 75 ASN A N 1
ATOM 583 C CA . ASN A 1 75 ? -15.324 3.259 20.712 1.00 95.75 75 ASN A CA 1
ATOM 584 C C . ASN A 1 75 ? -14.791 4.537 20.032 1.00 95.75 75 ASN A C 1
ATOM 586 O O . ASN A 1 75 ? -14.077 4.475 19.032 1.00 95.75 75 ASN A O 1
ATOM 590 N N . ASN A 1 76 ? -15.100 5.717 20.576 1.00 95.31 76 ASN A N 1
ATOM 591 C CA . ASN A 1 76 ? -14.569 6.979 20.056 1.00 95.31 76 ASN A CA 1
ATOM 592 C C . ASN A 1 76 ? -13.047 7.081 20.230 1.00 95.31 76 ASN A C 1
ATOM 594 O O . ASN A 1 76 ? -12.359 7.577 19.330 1.00 95.31 76 ASN A O 1
ATOM 598 N N . VAL A 1 77 ? -12.526 6.602 21.362 1.00 95.75 77 VAL A N 1
ATOM 599 C CA . VAL A 1 77 ? -11.084 6.521 21.615 1.00 95.75 77 VAL A CA 1
ATOM 600 C C . VAL A 1 77 ? -10.432 5.549 20.634 1.00 95.75 77 VAL A C 1
ATOM 602 O O . VAL A 1 77 ? -9.472 5.939 19.976 1.00 95.75 77 VAL A O 1
ATOM 605 N N . ASP A 1 78 ? -10.993 4.355 20.436 1.00 95.75 78 ASP A N 1
ATOM 606 C CA . ASP A 1 78 ? -10.463 3.351 19.503 1.00 95.75 78 ASP A CA 1
ATOM 607 C C . ASP A 1 78 ? -10.423 3.863 18.056 1.00 95.75 78 ASP A C 1
ATOM 609 O O . ASP A 1 78 ? -9.437 3.676 17.334 1.00 95.75 78 ASP A O 1
ATOM 613 N N . ARG A 1 79 ? -11.472 4.574 17.623 1.00 94.44 79 ARG A N 1
ATOM 614 C CA . ARG A 1 79 ? -11.503 5.228 16.303 1.00 94.44 79 ARG A CA 1
ATOM 615 C C . ARG A 1 79 ? -10.433 6.303 16.182 1.00 94.44 79 ARG A C 1
ATOM 617 O O . ARG A 1 79 ? -9.759 6.373 15.158 1.00 94.44 79 ARG A O 1
ATOM 624 N N . SER A 1 80 ? -10.281 7.139 17.207 1.00 93.38 80 SER A N 1
ATOM 625 C CA . SER A 1 80 ? -9.267 8.197 17.216 1.00 93.38 80 SER A CA 1
ATOM 626 C C . SER A 1 80 ? -7.857 7.610 17.180 1.00 93.38 80 SER A C 1
ATOM 628 O O . SER A 1 80 ? -7.028 8.083 16.408 1.00 93.38 80 SER A O 1
ATOM 630 N N . LEU A 1 81 ? -7.609 6.540 17.939 1.00 95.31 81 LEU A N 1
ATOM 631 C CA . LEU A 1 81 ? -6.346 5.809 17.930 1.00 95.31 81 LEU A CA 1
ATOM 632 C C . LEU A 1 81 ? -6.052 5.240 16.536 1.00 95.31 81 LEU A C 1
ATOM 634 O O . LEU A 1 81 ? -4.996 5.509 15.980 1.00 95.31 81 LEU A O 1
ATOM 638 N N . SER A 1 82 ? -7.033 4.577 15.916 1.00 92.88 82 SER A N 1
ATOM 639 C CA . SER A 1 82 ? -6.896 4.009 14.565 1.00 92.88 82 SER A CA 1
ATOM 640 C C . SER A 1 82 ? -6.574 5.071 13.503 1.00 92.88 82 SER A C 1
ATOM 642 O O . SER A 1 82 ? -5.801 4.827 12.572 1.00 92.88 82 SER A O 1
ATOM 644 N N . LEU A 1 83 ? -7.162 6.267 13.627 1.00 88.56 83 LEU A N 1
ATOM 645 C CA . LEU A 1 83 ? -6.858 7.400 12.749 1.00 88.56 83 LEU A CA 1
ATOM 646 C C . LEU A 1 83 ? -5.429 7.910 12.959 1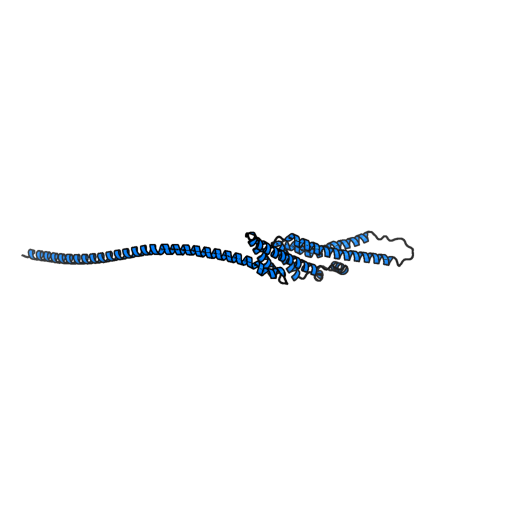.00 88.56 83 LEU A C 1
ATOM 648 O O . LEU A 1 83 ? -4.732 8.175 11.981 1.00 88.56 83 LEU A O 1
ATOM 652 N N . VAL A 1 84 ? -4.989 8.034 14.213 1.00 90.00 84 VAL A N 1
ATOM 653 C CA . VAL A 1 84 ? -3.620 8.449 14.548 1.00 90.00 84 VAL A CA 1
ATOM 654 C C . VAL A 1 84 ? -2.601 7.426 14.049 1.00 90.00 84 VAL A C 1
ATOM 656 O O . VAL A 1 84 ? -1.627 7.831 13.419 1.00 90.00 84 VAL A O 1
ATOM 659 N N . ASP A 1 85 ? -2.851 6.130 14.230 1.00 89.62 85 ASP A N 1
ATOM 660 C CA . ASP A 1 85 ? -1.985 5.058 13.723 1.00 89.62 85 ASP A CA 1
ATOM 661 C C . ASP A 1 85 ? -1.875 5.104 12.195 1.00 89.62 85 ASP A C 1
ATOM 663 O O . ASP A 1 85 ? -0.784 4.997 11.634 1.00 89.62 85 ASP A O 1
ATOM 667 N N . SER A 1 86 ? -2.996 5.352 11.510 1.00 85.75 86 SER A N 1
ATOM 668 C CA . SER A 1 86 ? -3.009 5.522 10.053 1.00 85.75 86 SER A CA 1
ATOM 669 C C . SER A 1 86 ? -2.187 6.740 9.616 1.00 85.75 86 SER A C 1
ATOM 671 O O . SER A 1 86 ? -1.414 6.652 8.663 1.00 85.75 86 SER A O 1
ATOM 673 N N . ILE A 1 87 ? -2.312 7.877 10.316 1.00 85.75 87 ILE A N 1
ATOM 674 C CA . ILE A 1 87 ? -1.500 9.075 10.055 1.00 85.75 87 ILE A CA 1
ATOM 675 C C . ILE A 1 87 ? -0.017 8.755 10.256 1.00 85.75 87 ILE A C 1
ATOM 677 O O . ILE A 1 87 ? 0.783 9.027 9.362 1.00 85.75 87 ILE A O 1
ATOM 681 N N . LEU A 1 88 ? 0.347 8.174 11.401 1.00 87.31 88 LEU A N 1
ATOM 682 C CA . LEU A 1 88 ? 1.733 7.872 11.750 1.00 87.31 88 LEU A CA 1
ATOM 683 C C . LEU A 1 88 ? 2.379 6.967 10.695 1.00 87.31 88 LEU A C 1
ATOM 685 O O . LEU A 1 88 ? 3.447 7.294 10.177 1.00 87.31 88 LEU A O 1
ATOM 689 N N . HIS A 1 89 ? 1.669 5.914 10.283 1.00 88.50 89 HIS A N 1
ATOM 690 C CA . HIS A 1 89 ? 2.118 4.990 9.248 1.00 88.50 89 HIS A CA 1
ATOM 691 C C . HIS A 1 89 ? 2.514 5.704 7.943 1.00 88.50 89 HIS A C 1
ATOM 693 O O . HIS A 1 89 ? 3.606 5.486 7.416 1.00 88.50 89 HIS A O 1
ATOM 699 N N . PHE A 1 90 ? 1.672 6.606 7.423 1.00 85.25 90 PHE A N 1
ATOM 700 C CA . PHE A 1 90 ? 1.968 7.311 6.167 1.00 85.25 90 PHE A CA 1
ATOM 701 C C . PHE A 1 90 ? 3.102 8.336 6.283 1.00 85.25 90 PHE A C 1
ATOM 703 O O . PHE A 1 90 ? 3.802 8.580 5.296 1.00 85.25 90 PHE A O 1
ATOM 710 N N . TYR A 1 91 ? 3.315 8.921 7.462 1.00 84.50 91 TYR A N 1
ATOM 711 C CA . TYR A 1 91 ? 4.451 9.816 7.702 1.00 84.50 91 TYR A CA 1
ATOM 712 C C . TYR A 1 91 ? 5.785 9.052 7.733 1.00 84.50 91 TYR A C 1
ATOM 714 O O . TYR A 1 91 ? 6.793 9.540 7.207 1.00 84.50 91 TYR A O 1
ATOM 722 N N . GLU A 1 92 ? 5.785 7.838 8.285 1.00 86.50 92 GLU A N 1
ATOM 723 C CA . GLU A 1 92 ? 6.968 6.977 8.378 1.00 86.50 92 GLU A CA 1
ATOM 724 C C . GLU A 1 92 ? 7.339 6.322 7.041 1.00 86.50 92 GLU A C 1
ATOM 726 O O . GLU A 1 92 ? 8.528 6.273 6.709 1.00 86.50 92 GLU A O 1
ATOM 731 N N . ILE A 1 93 ? 6.346 5.923 6.227 1.00 87.50 93 ILE A N 1
ATOM 732 C CA . ILE A 1 93 ? 6.538 5.261 4.919 1.00 87.50 93 ILE A CA 1
ATOM 733 C C . ILE A 1 93 ? 7.598 5.963 4.071 1.00 87.50 93 ILE A C 1
ATOM 735 O O . ILE A 1 93 ? 8.492 5.327 3.527 1.00 87.50 93 ILE A O 1
ATOM 739 N N . CYS A 1 94 ? 7.540 7.286 3.949 1.00 81.56 94 CYS A N 1
ATOM 740 C CA . CYS A 1 94 ? 8.469 7.988 3.073 1.00 81.56 94 CYS A CA 1
ATOM 741 C C . CYS A 1 94 ? 9.899 8.036 3.605 1.00 81.56 94 CYS A C 1
ATOM 743 O O . CYS A 1 94 ? 10.798 8.268 2.811 1.00 81.56 94 CYS A O 1
ATOM 745 N N . SER A 1 95 ? 10.121 7.896 4.914 1.00 85.38 95 SER A N 1
ATOM 746 C CA . SER A 1 95 ? 11.471 7.765 5.481 1.00 85.38 95 SER A CA 1
ATOM 747 C C . SER A 1 95 ? 11.992 6.340 5.288 1.00 85.38 95 SER A C 1
ATOM 749 O O . SER A 1 95 ? 13.109 6.143 4.815 1.00 85.38 95 SER A O 1
ATOM 751 N N . GLU A 1 96 ? 11.142 5.351 5.577 1.00 89.12 96 GLU A N 1
ATOM 752 C CA . GLU A 1 96 ? 11.446 3.925 5.434 1.00 89.12 96 GLU A CA 1
ATOM 753 C C . GLU A 1 96 ? 11.792 3.560 3.984 1.00 89.12 96 GLU A C 1
ATOM 755 O O . GLU A 1 96 ? 12.830 2.957 3.724 1.00 89.12 96 GLU A O 1
ATOM 760 N N . LEU A 1 97 ? 10.967 3.991 3.025 1.00 88.25 97 LEU A N 1
ATOM 761 C CA . LEU A 1 97 ? 11.134 3.656 1.609 1.00 88.25 97 LEU A CA 1
ATOM 762 C C . LEU A 1 97 ? 12.172 4.531 0.902 1.00 88.25 97 LEU A C 1
ATOM 764 O O . LEU A 1 97 ? 12.534 4.242 -0.238 1.00 88.25 97 LEU A O 1
ATOM 768 N N . GLN A 1 98 ? 12.661 5.610 1.521 1.00 87.69 98 GLN A N 1
ATOM 769 C CA . GLN A 1 98 ? 13.553 6.549 0.841 1.00 87.69 98 GLN A CA 1
ATOM 770 C C . GLN A 1 98 ? 14.824 5.870 0.335 1.00 87.69 98 GLN A C 1
ATOM 772 O O . GLN A 1 98 ? 15.259 6.128 -0.790 1.00 87.69 98 GLN A O 1
ATOM 777 N N . THR A 1 99 ? 15.425 5.020 1.162 1.00 87.75 99 THR A N 1
ATOM 778 C CA . THR A 1 99 ? 16.678 4.327 0.856 1.00 87.75 99 THR A CA 1
ATOM 779 C C . THR A 1 99 ? 16.479 3.314 -0.266 1.00 87.75 99 THR A C 1
ATOM 781 O O . THR A 1 99 ? 17.229 3.359 -1.243 1.00 87.75 99 THR A O 1
ATOM 784 N N . THR A 1 100 ? 15.439 2.478 -0.182 1.00 87.69 100 THR A N 1
ATOM 785 C CA . THR A 1 100 ? 15.142 1.454 -1.191 1.00 87.69 100 THR A CA 1
ATOM 786 C C . THR A 1 100 ? 14.715 2.066 -2.523 1.00 87.69 100 THR A C 1
ATOM 788 O O . THR A 1 100 ? 15.254 1.727 -3.576 1.00 87.69 100 THR A O 1
ATOM 791 N N . VAL A 1 101 ? 13.830 3.067 -2.505 1.00 90.19 101 VAL A N 1
ATOM 792 C CA . VAL A 1 101 ? 13.386 3.754 -3.728 1.00 90.19 101 VAL A CA 1
ATOM 793 C C . VAL A 1 101 ? 14.554 4.459 -4.420 1.00 90.19 101 VAL A C 1
ATOM 795 O O . VAL A 1 101 ? 14.654 4.420 -5.650 1.00 90.19 101 VAL A O 1
ATOM 798 N N . SER A 1 102 ? 15.466 5.058 -3.647 1.00 88.19 102 SER A N 1
ATOM 799 C CA . SER A 1 102 ? 16.632 5.773 -4.180 1.00 88.19 102 SER A CA 1
ATOM 800 C C . SER A 1 102 ? 17.702 4.849 -4.761 1.00 88.19 102 SER A C 1
ATOM 802 O O . SER A 1 102 ? 18.355 5.246 -5.733 1.00 88.19 102 SER A O 1
ATOM 804 N N . SER A 1 103 ? 17.898 3.652 -4.196 1.00 86.25 103 SER A N 1
ATOM 805 C CA . SER A 1 103 ? 18.862 2.658 -4.693 1.00 86.25 103 SER A CA 1
ATOM 806 C C . SER A 1 103 ? 18.380 1.954 -5.968 1.00 86.25 103 SER A C 1
ATOM 808 O O . SER A 1 103 ? 19.204 1.565 -6.799 1.00 86.25 103 SER A O 1
ATOM 810 N N . GLY A 1 104 ? 17.063 1.886 -6.181 1.00 87.12 104 GLY A N 1
ATOM 811 C CA . GLY A 1 104 ? 16.451 1.269 -7.356 1.00 87.12 104 GLY A CA 1
ATOM 812 C C . GLY A 1 104 ? 16.281 -0.251 -7.212 1.00 87.12 104 GLY A C 1
ATOM 813 O O . GLY A 1 104 ? 16.665 -0.830 -6.200 1.00 87.12 104 GLY A O 1
ATOM 814 N N . PRO A 1 105 ? 15.725 -0.931 -8.230 1.00 85.75 105 PRO A N 1
ATOM 815 C CA . PRO A 1 105 ? 15.226 -2.304 -8.100 1.00 85.75 105 PRO A CA 1
ATOM 816 C C . PRO A 1 105 ? 16.286 -3.386 -7.831 1.00 85.75 105 PRO A C 1
ATOM 818 O O . PRO A 1 105 ? 15.904 -4.501 -7.498 1.00 85.75 105 PRO A O 1
ATOM 821 N N . GLY A 1 106 ? 17.591 -3.103 -7.968 1.00 74.12 106 GLY A N 1
ATOM 822 C CA . GLY A 1 106 ? 18.698 -3.875 -7.365 1.00 74.12 106 GLY A CA 1
ATOM 823 C C . GLY A 1 106 ? 18.787 -5.391 -7.629 1.00 74.12 106 GLY A C 1
ATOM 824 O O . GLY A 1 106 ? 19.630 -6.049 -7.028 1.00 74.12 106 GLY A O 1
ATOM 825 N N . GLY A 1 107 ? 17.942 -5.954 -8.500 1.00 73.62 107 GLY A N 1
ATOM 826 C CA . GLY A 1 107 ? 17.788 -7.393 -8.737 1.00 73.62 107 GLY A CA 1
ATOM 827 C C . GLY A 1 107 ? 16.464 -7.998 -8.243 1.00 73.62 107 GLY A C 1
ATOM 828 O O . GLY A 1 107 ? 16.080 -9.047 -8.754 1.00 73.62 107 GLY A O 1
ATOM 829 N N . ASN A 1 108 ? 15.726 -7.339 -7.340 1.00 84.88 108 ASN A N 1
ATOM 830 C CA . ASN A 1 108 ? 14.387 -7.755 -6.906 1.00 84.88 108 ASN A CA 1
ATOM 831 C C . ASN A 1 108 ? 13.319 -6.747 -7.351 1.00 84.88 108 ASN A C 1
ATOM 833 O O . ASN A 1 108 ? 12.809 -5.935 -6.581 1.00 84.88 108 ASN A O 1
ATOM 837 N N . LEU A 1 109 ? 12.971 -6.812 -8.635 1.00 89.44 109 LEU A N 1
ATOM 838 C CA . LEU A 1 109 ? 11.979 -5.914 -9.218 1.00 89.44 109 LEU A CA 1
ATOM 839 C C . LEU A 1 109 ? 10.592 -6.072 -8.573 1.00 89.44 109 LEU A C 1
ATOM 841 O O . LEU A 1 109 ? 9.891 -5.082 -8.414 1.00 89.44 109 LEU A O 1
ATOM 845 N N . ALA A 1 110 ? 10.186 -7.291 -8.209 1.00 89.56 110 ALA A N 1
ATOM 846 C CA . ALA A 1 110 ? 8.853 -7.547 -7.663 1.00 89.56 110 ALA A CA 1
ATOM 847 C C . ALA A 1 110 ? 8.627 -6.821 -6.327 1.00 89.56 110 ALA A C 1
ATOM 849 O O . ALA A 1 110 ? 7.606 -6.161 -6.149 1.00 89.56 110 ALA A O 1
ATOM 850 N N . GLU A 1 111 ? 9.602 -6.913 -5.423 1.00 90.88 111 GLU A N 1
ATOM 851 C CA . GLU A 1 111 ? 9.577 -6.232 -4.125 1.00 90.88 111 GLU A CA 1
ATOM 852 C C . GLU A 1 111 ? 9.604 -4.710 -4.295 1.00 90.88 111 GLU A C 1
ATOM 854 O O . GLU A 1 111 ? 8.783 -4.008 -3.712 1.00 90.88 111 GLU A O 1
ATOM 859 N N . TYR A 1 112 ? 10.450 -4.208 -5.198 1.00 93.38 112 TYR A N 1
ATOM 860 C CA . TYR A 1 112 ? 10.518 -2.780 -5.502 1.00 93.38 112 TYR A CA 1
ATOM 861 C C . TYR A 1 112 ? 9.192 -2.210 -6.037 1.00 93.38 112 TYR A C 1
ATOM 863 O O . TYR A 1 112 ? 8.795 -1.101 -5.683 1.00 93.38 112 TYR A O 1
ATOM 871 N N . LEU A 1 113 ? 8.482 -2.956 -6.893 1.00 92.38 113 LEU A N 1
ATOM 872 C CA . LEU A 1 113 ? 7.167 -2.535 -7.391 1.00 92.38 113 LEU A CA 1
ATOM 873 C C . LEU A 1 113 ? 6.120 -2.496 -6.270 1.00 92.38 113 LEU A C 1
ATOM 875 O O . LEU A 1 113 ? 5.330 -1.557 -6.228 1.00 92.38 113 LEU A O 1
ATOM 879 N N . LEU A 1 114 ? 6.150 -3.456 -5.341 1.00 91.88 114 LEU A N 1
ATOM 880 C CA . LEU A 1 114 ? 5.252 -3.472 -4.184 1.00 91.88 114 LEU A CA 1
ATOM 881 C C . LEU A 1 114 ? 5.496 -2.270 -3.258 1.00 91.88 114 LEU A C 1
ATOM 883 O O . LEU A 1 114 ? 4.550 -1.643 -2.784 1.00 91.88 114 LEU A O 1
ATOM 887 N N . GLU A 1 115 ? 6.759 -1.915 -3.021 1.00 91.62 115 GLU A N 1
ATOM 888 C CA . GLU A 1 115 ? 7.108 -0.711 -2.265 1.00 91.62 115 GLU A CA 1
ATOM 889 C C . GLU A 1 115 ? 6.639 0.567 -2.974 1.00 91.62 115 GLU A C 1
ATOM 891 O O . GLU A 1 115 ? 6.112 1.477 -2.331 1.00 91.62 115 GLU A O 1
ATOM 896 N N . LEU A 1 116 ? 6.762 0.638 -4.304 1.00 92.31 116 LEU A N 1
ATOM 897 C CA . LEU A 1 116 ? 6.238 1.767 -5.072 1.00 92.31 116 LEU A CA 1
ATOM 898 C C . LEU A 1 116 ? 4.711 1.866 -5.036 1.00 92.31 116 LEU A C 1
ATOM 900 O O . LEU A 1 116 ? 4.200 2.986 -4.998 1.00 92.31 116 LEU A O 1
ATOM 904 N N . ASP A 1 117 ? 3.992 0.743 -5.010 1.00 92.69 117 ASP A N 1
ATOM 905 C CA . ASP A 1 117 ? 2.537 0.724 -4.814 1.00 92.69 117 ASP A CA 1
ATOM 906 C C . ASP A 1 117 ? 2.179 1.278 -3.426 1.00 92.69 117 ASP A C 1
ATOM 908 O O . ASP A 1 117 ? 1.336 2.171 -3.302 1.00 92.69 117 ASP A O 1
ATOM 912 N N . ARG A 1 118 ? 2.910 0.854 -2.385 1.00 91.44 118 ARG A N 1
ATOM 913 C CA . ARG A 1 118 ? 2.760 1.372 -1.013 1.00 91.44 118 ARG A CA 1
ATOM 914 C C . ARG A 1 118 ? 3.005 2.884 -0.948 1.00 91.44 118 ARG A C 1
ATOM 916 O O . ARG A 1 118 ? 2.260 3.623 -0.302 1.00 91.44 118 ARG A O 1
ATOM 923 N N . LEU A 1 119 ? 4.017 3.368 -1.668 1.00 91.62 119 LEU A N 1
ATOM 924 C CA . LEU A 1 119 ? 4.306 4.795 -1.797 1.00 91.62 119 LEU A CA 1
ATOM 925 C C . LEU A 1 119 ? 3.215 5.537 -2.588 1.00 91.62 119 LEU A C 1
ATOM 927 O O . LEU A 1 119 ? 2.882 6.676 -2.260 1.00 91.62 119 LEU A O 1
ATOM 931 N N . GLN A 1 120 ? 2.620 4.909 -3.606 1.00 90.88 120 GLN A N 1
ATOM 932 C CA . GLN A 1 120 ? 1.495 5.476 -4.350 1.00 90.88 120 GLN A CA 1
ATOM 933 C C . GLN A 1 120 ? 0.269 5.672 -3.449 1.00 90.88 120 GLN A C 1
ATOM 935 O O . GLN A 1 120 ? -0.416 6.694 -3.556 1.00 90.88 120 GLN A O 1
ATOM 940 N N . ASP A 1 121 ? -0.005 4.726 -2.555 1.00 90.50 121 ASP A N 1
ATOM 941 C CA . ASP A 1 121 ? -1.096 4.846 -1.591 1.00 90.50 121 ASP A CA 1
ATOM 942 C C . ASP A 1 121 ? -0.841 5.979 -0.594 1.00 90.50 121 ASP A C 1
ATOM 944 O O . ASP A 1 121 ? -1.744 6.782 -0.344 1.00 90.50 121 ASP A O 1
ATOM 948 N N . ALA A 1 122 ? 0.408 6.167 -0.153 1.00 88.69 122 ALA A N 1
ATOM 949 C CA . ALA A 1 122 ? 0.795 7.354 0.608 1.00 88.69 122 ALA A CA 1
ATOM 950 C C . ALA A 1 122 ? 0.550 8.653 -0.188 1.00 88.69 122 ALA A C 1
ATOM 952 O O . ALA A 1 122 ? -0.006 9.614 0.346 1.00 88.69 122 ALA A O 1
ATOM 953 N N . VAL A 1 123 ? 0.874 8.695 -1.490 1.00 89.56 123 VAL A N 1
ATOM 954 C CA . VAL A 1 123 ? 0.564 9.860 -2.347 1.00 89.56 123 VAL A CA 1
ATOM 955 C C . VAL A 1 123 ? -0.943 10.132 -2.387 1.00 89.56 123 VAL A C 1
ATOM 957 O O . VAL A 1 123 ? -1.352 11.293 -2.334 1.00 89.56 123 VAL A O 1
ATOM 960 N N . LYS A 1 124 ? -1.784 9.095 -2.502 1.00 88.69 124 LYS A N 1
ATOM 961 C CA . LYS A 1 124 ? -3.251 9.247 -2.495 1.00 88.69 124 LYS A CA 1
ATOM 962 C C . LYS A 1 124 ? -3.733 9.808 -1.156 1.00 88.69 124 LYS A C 1
ATOM 964 O O . LYS A 1 124 ? -4.513 10.756 -1.159 1.00 88.69 124 LYS A O 1
ATOM 969 N N . TYR A 1 125 ? -3.209 9.296 -0.046 1.00 87.12 125 TYR A N 1
ATOM 970 C CA . TYR A 1 125 ? -3.525 9.773 1.298 1.00 87.12 125 TYR A CA 1
ATOM 971 C C . TYR A 1 125 ? -3.163 11.256 1.499 1.00 87.12 125 TYR A C 1
ATOM 973 O O . TYR A 1 125 ? -3.994 12.066 1.913 1.00 87.12 125 TYR A O 1
ATOM 981 N N . PHE A 1 126 ? -1.948 11.664 1.123 1.00 86.44 126 PHE A N 1
ATOM 982 C CA . PHE A 1 126 ? -1.510 13.058 1.257 1.00 86.44 126 PHE A CA 1
ATOM 983 C C . PHE A 1 126 ? -2.165 14.019 0.254 1.00 86.44 126 PHE A C 1
ATOM 985 O O . PHE A 1 126 ? -2.105 15.230 0.449 1.00 86.44 126 PHE A O 1
ATOM 992 N N . LYS A 1 127 ? -2.821 13.523 -0.805 1.00 84.38 127 LYS A N 1
ATOM 993 C CA . LYS A 1 127 ? -3.654 14.364 -1.684 1.00 84.38 127 LYS A CA 1
ATOM 994 C C . LYS A 1 127 ? -4.947 14.817 -1.007 1.00 84.38 127 LYS A C 1
ATOM 996 O O . LYS A 1 127 ? -5.396 15.922 -1.297 1.00 84.38 127 LYS A O 1
ATOM 1001 N N . SER A 1 128 ? -5.532 13.988 -0.141 1.00 80.75 128 SER A N 1
ATOM 1002 C CA . SER A 1 128 ? -6.729 14.341 0.637 1.00 80.75 128 SER A CA 1
ATOM 1003 C C . SER A 1 128 ? -6.427 15.165 1.892 1.00 80.75 128 SER A C 1
ATOM 1005 O O . SER A 1 128 ? -7.333 15.787 2.438 1.00 80.75 128 SER A O 1
ATOM 1007 N N . THR A 1 129 ? -5.169 15.197 2.335 1.00 74.38 129 THR A N 1
ATOM 1008 C CA . THR A 1 129 ? -4.743 15.865 3.573 1.00 74.38 129 THR A CA 1
ATOM 1009 C C . THR A 1 129 ? -4.134 17.248 3.300 1.00 74.38 129 THR A C 1
ATOM 1011 O O . THR A 1 129 ? -3.492 17.476 2.278 1.00 74.38 129 THR A O 1
ATOM 1014 N N . THR A 1 130 ? -4.291 18.190 4.236 1.00 71.00 130 THR A N 1
ATOM 1015 C CA . THR A 1 130 ? -3.834 19.592 4.110 1.00 71.00 130 THR A CA 1
ATOM 1016 C C . THR A 1 130 ? -2.304 19.774 4.171 1.00 71.00 130 THR A C 1
ATOM 1018 O O . THR A 1 130 ? -1.803 20.851 3.853 1.00 71.00 130 THR A O 1
ATOM 1021 N N . SER A 1 131 ? -1.532 18.752 4.563 1.00 75.69 131 SER A N 1
ATOM 1022 C CA . SER A 1 131 ? -0.071 18.857 4.725 1.00 75.69 131 SER A CA 1
ATOM 1023 C C . SER A 1 131 ? 0.647 18.991 3.375 1.00 75.69 131 SER A C 1
ATOM 1025 O O . SER A 1 131 ? 0.821 18.017 2.644 1.00 75.69 131 SER A O 1
ATOM 1027 N N . VAL A 1 132 ? 1.070 20.212 3.035 1.00 76.75 132 VAL A N 1
ATOM 1028 C CA . VAL A 1 132 ? 1.697 20.524 1.739 1.00 76.75 132 VAL A CA 1
ATOM 1029 C C . VAL A 1 132 ? 3.123 19.971 1.634 1.00 76.75 132 VAL A C 1
ATOM 1031 O O . VAL A 1 132 ? 3.465 19.408 0.596 1.00 76.75 132 VAL A O 1
ATOM 1034 N N . SER A 1 133 ? 3.931 20.075 2.695 1.00 83.00 133 SER A N 1
ATOM 1035 C CA . SER A 1 133 ? 5.349 19.680 2.683 1.00 83.00 133 SER A CA 1
ATOM 1036 C C . SER A 1 133 ? 5.544 18.171 2.537 1.00 83.00 133 SER A C 1
ATOM 1038 O O . SER A 1 133 ? 6.319 17.725 1.693 1.00 83.00 133 SER A O 1
ATOM 1040 N N . GLU A 1 134 ? 4.805 17.371 3.309 1.00 82.88 134 GLU A N 1
ATOM 1041 C CA . GLU A 1 134 ? 4.891 15.910 3.208 1.00 82.88 134 GLU A CA 1
ATOM 1042 C C . GLU A 1 134 ? 4.366 15.423 1.867 1.00 82.88 134 GLU A C 1
ATOM 1044 O O . GLU A 1 134 ? 4.997 14.588 1.226 1.00 82.88 134 GLU A O 1
ATOM 1049 N N . ARG A 1 135 ? 3.265 16.009 1.383 1.00 86.31 135 ARG A N 1
ATOM 1050 C CA . ARG A 1 135 ? 2.733 15.707 0.055 1.00 86.31 135 ARG A CA 1
ATOM 1051 C C . ARG A 1 135 ? 3.783 15.919 -1.032 1.00 86.31 135 ARG A C 1
ATOM 1053 O O . ARG A 1 135 ? 3.944 15.054 -1.889 1.00 86.31 135 ARG A O 1
ATOM 1060 N N . GLU A 1 136 ? 4.493 17.045 -1.012 1.00 88.31 136 GLU A N 1
ATOM 1061 C CA . GLU A 1 136 ? 5.565 17.316 -1.974 1.00 88.31 136 GLU A CA 1
ATOM 1062 C C . GLU A 1 136 ? 6.702 16.300 -1.856 1.00 88.31 136 GLU A C 1
ATOM 1064 O O . GLU A 1 136 ? 7.134 15.759 -2.875 1.00 88.31 136 GLU A O 1
ATOM 1069 N N . ARG A 1 137 ? 7.127 15.969 -0.632 1.00 88.50 137 ARG A N 1
ATOM 1070 C CA . ARG A 1 137 ? 8.173 14.970 -0.382 1.00 88.50 137 ARG A CA 1
ATOM 1071 C C . ARG A 1 137 ? 7.804 13.591 -0.935 1.00 88.50 137 ARG A C 1
ATOM 1073 O O . ARG A 1 137 ? 8.597 12.997 -1.663 1.00 88.50 137 ARG A O 1
ATOM 1080 N N . VAL A 1 138 ? 6.595 13.103 -0.645 1.00 90.31 138 VAL A N 1
ATOM 1081 C CA . VAL A 1 138 ? 6.097 11.799 -1.124 1.00 90.31 138 VAL A CA 1
ATOM 1082 C C . VAL A 1 138 ? 6.014 11.786 -2.654 1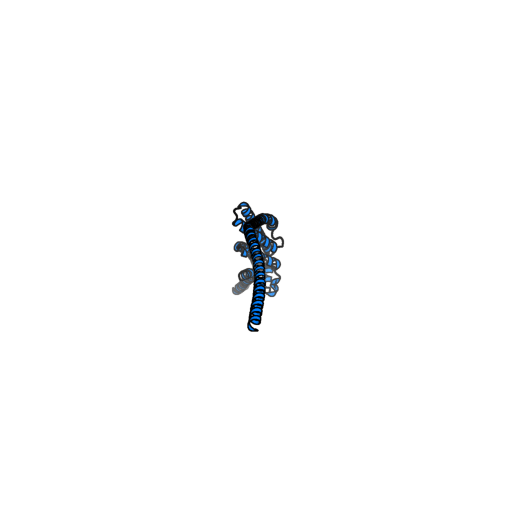.00 90.31 138 VAL A C 1
ATOM 1084 O O . VAL A 1 138 ? 6.441 10.831 -3.298 1.00 90.31 138 VAL A O 1
ATOM 1087 N N . VAL A 1 139 ? 5.499 12.862 -3.261 1.00 91.00 139 VAL A N 1
ATOM 1088 C CA . VAL A 1 139 ? 5.374 12.979 -4.724 1.00 91.00 139 VAL A CA 1
ATOM 1089 C C . VAL A 1 139 ? 6.742 13.004 -5.404 1.00 91.00 139 VAL A C 1
ATOM 1091 O O . VAL A 1 139 ? 6.915 12.353 -6.436 1.00 91.00 139 VAL A O 1
ATOM 1094 N N . GLN A 1 140 ? 7.716 13.718 -4.837 1.00 91.94 140 GLN A N 1
ATOM 1095 C CA . GLN A 1 140 ? 9.087 13.740 -5.347 1.00 91.94 140 GLN A CA 1
ATOM 1096 C C . GLN A 1 140 ? 9.742 12.361 -5.243 1.00 91.94 140 GLN A C 1
ATOM 1098 O O . GLN A 1 140 ? 10.319 11.896 -6.226 1.00 91.94 140 GLN A O 1
ATOM 1103 N N . LEU A 1 141 ? 9.599 11.679 -4.102 1.00 92.25 141 LEU A N 1
ATOM 1104 C CA . LEU A 1 141 ? 10.135 10.330 -3.915 1.00 92.25 141 LEU A CA 1
ATOM 1105 C C . LEU A 1 141 ? 9.497 9.328 -4.889 1.00 92.25 141 LEU A C 1
ATOM 1107 O O . LEU A 1 141 ? 10.199 8.537 -5.515 1.00 92.25 141 LEU A O 1
ATOM 1111 N N . PHE A 1 142 ? 8.181 9.409 -5.097 1.00 92.88 142 PHE A N 1
ATOM 1112 C CA . PHE A 1 142 ? 7.478 8.577 -6.076 1.00 92.88 142 PHE A CA 1
ATOM 1113 C C . PHE A 1 142 ? 7.929 8.877 -7.514 1.00 92.88 142 PHE A C 1
ATOM 1115 O O . PHE A 1 142 ? 8.112 7.968 -8.326 1.00 92.88 142 PHE A O 1
ATOM 1122 N N . GLY A 1 143 ? 8.154 10.154 -7.837 1.00 91.44 143 GLY A N 1
ATOM 1123 C CA . GLY A 1 143 ? 8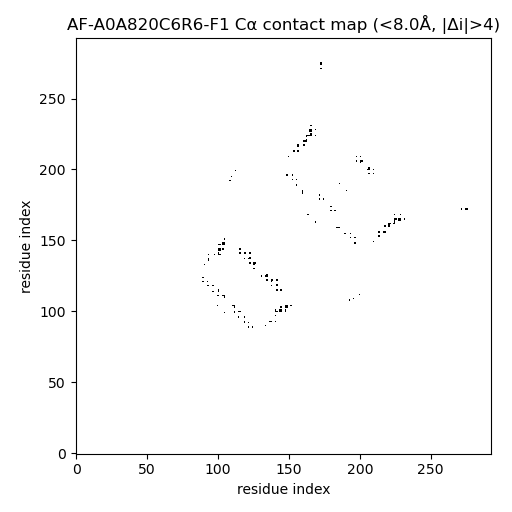.739 10.577 -9.108 1.00 91.44 143 GLY A CA 1
ATOM 1124 C C . GLY A 1 143 ? 10.142 10.005 -9.328 1.00 91.44 143 GLY A C 1
ATOM 1125 O O . GLY A 1 143 ? 10.420 9.481 -10.408 1.00 91.44 143 GLY A O 1
ATOM 1126 N N . LEU A 1 144 ? 10.989 10.034 -8.296 1.00 93.00 144 LEU A N 1
ATOM 1127 C CA . LEU A 1 144 ? 12.325 9.440 -8.316 1.00 93.00 144 LEU A CA 1
ATOM 1128 C C . LEU A 1 144 ? 12.258 7.925 -8.542 1.00 93.00 144 LEU A C 1
ATOM 1130 O O . LEU A 1 144 ? 12.962 7.407 -9.406 1.00 93.00 144 LEU A O 1
ATOM 1134 N N . GLY A 1 145 ? 11.375 7.219 -7.836 1.00 92.19 145 GLY A N 1
ATOM 1135 C CA . GLY A 1 145 ? 11.196 5.779 -8.013 1.00 92.19 145 GLY A CA 1
ATOM 1136 C C . GLY A 1 145 ? 10.762 5.394 -9.426 1.00 92.19 145 GLY A C 1
ATOM 1137 O O . GLY A 1 145 ? 11.321 4.493 -10.053 1.00 92.19 145 GLY A O 1
ATOM 1138 N N . ARG A 1 146 ? 9.836 6.165 -10.006 1.00 90.75 146 ARG A N 1
ATOM 1139 C CA . ARG A 1 146 ? 9.471 6.019 -11.422 1.00 90.75 146 ARG A CA 1
ATOM 1140 C C . ARG A 1 146 ? 10.656 6.252 -12.352 1.00 90.75 146 ARG A C 1
ATOM 1142 O O . ARG A 1 146 ? 10.813 5.511 -13.319 1.00 90.75 146 ARG A O 1
ATOM 1149 N N . GLN A 1 147 ? 11.477 7.265 -12.083 1.00 90.56 147 GLN A N 1
ATOM 1150 C CA . GLN A 1 147 ? 12.680 7.522 -12.868 1.00 90.56 147 GLN A CA 1
ATOM 1151 C C . GLN A 1 147 ? 13.650 6.334 -12.798 1.00 90.56 147 GLN A C 1
ATOM 1153 O O . GLN A 1 147 ? 14.158 5.919 -13.838 1.00 90.56 147 GLN A O 1
ATOM 1158 N N . ARG A 1 148 ? 13.837 5.717 -11.624 1.00 91.44 148 ARG A N 1
ATOM 1159 C CA . ARG A 1 148 ? 14.654 4.501 -11.481 1.00 91.44 148 ARG A CA 1
ATOM 1160 C C . ARG A 1 148 ? 14.137 3.336 -12.320 1.00 91.44 148 ARG A C 1
ATOM 1162 O O . ARG A 1 148 ? 14.942 2.641 -12.933 1.00 91.44 148 ARG A O 1
ATOM 1169 N N . LEU A 1 149 ? 12.820 3.142 -12.416 1.00 90.56 149 LEU A N 1
ATOM 1170 C CA . LEU A 1 149 ? 12.249 2.114 -13.298 1.00 90.56 149 LEU A CA 1
ATOM 1171 C C . LEU A 1 149 ? 12.501 2.397 -14.785 1.00 90.56 149 LEU A C 1
ATOM 1173 O O . LEU A 1 149 ? 12.735 1.466 -15.560 1.00 90.56 149 LEU A O 1
ATOM 1177 N N . VAL A 1 150 ? 12.460 3.669 -15.196 1.00 88.19 150 VAL A N 1
ATOM 1178 C CA . VAL A 1 150 ? 12.812 4.065 -16.569 1.00 88.19 150 VAL A CA 1
ATOM 1179 C C . VAL A 1 150 ? 14.293 3.795 -16.832 1.00 88.19 150 VAL A C 1
ATOM 1181 O O . VAL A 1 150 ? 14.624 3.190 -17.848 1.00 88.19 150 VAL A O 1
ATOM 1184 N N . GLU A 1 151 ? 15.177 4.168 -15.904 1.00 89.31 151 GLU A N 1
ATOM 1185 C CA . GLU A 1 151 ? 16.615 3.883 -15.989 1.00 89.31 151 GLU A CA 1
ATOM 1186 C C . GLU A 1 151 ? 16.888 2.375 -16.079 1.00 89.31 151 GLU A C 1
ATOM 1188 O O . GLU A 1 151 ? 17.716 1.943 -16.878 1.00 89.31 151 GLU A O 1
ATOM 1193 N N . GLU A 1 152 ? 16.176 1.554 -15.307 1.00 88.38 152 GLU A N 1
ATOM 1194 C CA . GLU A 1 152 ? 16.323 0.099 -15.354 1.00 88.38 152 GLU A CA 1
ATOM 1195 C C . GLU A 1 152 ? 15.819 -0.490 -16.675 1.00 88.38 152 GLU A C 1
ATOM 1197 O O . GLU A 1 152 ? 16.490 -1.316 -17.295 1.00 88.38 152 GLU A O 1
ATOM 1202 N N . THR A 1 153 ? 14.681 0.003 -17.168 1.00 84.44 153 THR A N 1
ATOM 1203 C CA . THR A 1 153 ? 14.169 -0.347 -18.499 1.00 84.44 153 THR A CA 1
ATOM 1204 C C . THR A 1 153 ? 15.192 -0.008 -19.578 1.00 84.44 153 THR A C 1
ATOM 1206 O O . THR A 1 153 ? 15.456 -0.810 -20.473 1.00 84.44 153 THR A O 1
ATOM 1209 N N . ASP A 1 154 ? 15.819 1.158 -19.474 1.00 85.31 154 ASP A N 1
ATOM 1210 C CA . ASP A 1 154 ? 16.839 1.605 -20.408 1.00 85.31 154 ASP A CA 1
ATOM 1211 C C . ASP A 1 154 ? 18.081 0.720 -20.374 1.00 85.31 154 ASP A C 1
ATOM 1213 O O . ASP A 1 154 ? 18.577 0.344 -21.437 1.00 85.31 154 ASP A O 1
ATOM 1217 N N . LYS A 1 155 ? 18.555 0.330 -19.185 1.00 86.50 155 LYS A N 1
ATOM 1218 C CA . LYS A 1 155 ? 19.660 -0.629 -19.041 1.00 86.50 155 LYS A CA 1
ATOM 1219 C C . LYS A 1 155 ? 19.318 -1.970 -19.681 1.00 86.50 155 LYS A C 1
ATOM 1221 O O . LYS A 1 155 ? 20.133 -2.491 -20.441 1.00 86.50 155 LYS A O 1
ATOM 1226 N N . LEU A 1 156 ? 18.118 -2.501 -19.425 1.00 82.06 156 LEU A N 1
ATOM 1227 C CA . LEU A 1 156 ? 17.653 -3.757 -20.017 1.00 82.06 156 LEU A CA 1
ATOM 1228 C C . LEU A 1 156 ? 17.621 -3.661 -21.543 1.00 82.06 156 LEU A C 1
ATOM 1230 O O . LEU A 1 156 ? 18.178 -4.517 -22.221 1.00 82.06 156 LEU A O 1
ATOM 1234 N N . ILE A 1 157 ? 17.051 -2.593 -22.104 1.00 77.38 157 ILE A N 1
ATOM 1235 C CA . ILE A 1 157 ? 17.022 -2.391 -23.557 1.00 77.38 157 ILE A CA 1
ATOM 1236 C C . ILE A 1 157 ? 18.445 -2.312 -24.105 1.00 77.38 157 ILE A C 1
ATOM 1238 O O . ILE A 1 157 ? 18.763 -3.028 -25.054 1.00 77.38 157 ILE A O 1
ATOM 1242 N N . LEU A 1 158 ? 19.291 -1.457 -23.520 1.00 80.56 158 LEU A N 1
ATOM 1243 C CA . LEU A 1 158 ? 20.640 -1.181 -24.010 1.00 80.56 158 LEU A CA 1
ATOM 1244 C C . LEU A 1 158 ? 21.546 -2.414 -23.960 1.00 80.56 158 LEU A C 1
ATOM 1246 O O . LEU A 1 158 ? 22.320 -2.628 -24.891 1.00 80.56 158 LEU A O 1
ATOM 1250 N N . ARG A 1 159 ? 21.389 -3.272 -22.945 1.00 80.19 159 ARG A N 1
ATOM 1251 C CA . ARG A 1 159 ? 22.110 -4.549 -22.821 1.00 80.19 159 ARG A CA 1
ATOM 1252 C C . ARG A 1 159 ? 21.921 -5.460 -24.041 1.00 80.19 159 ARG A C 1
ATOM 1254 O O . ARG A 1 159 ? 22.852 -6.167 -24.420 1.00 80.19 159 ARG A O 1
ATOM 1261 N N . TYR A 1 160 ? 20.751 -5.410 -24.680 1.00 70.94 160 TYR A N 1
ATOM 1262 C CA . TYR A 1 160 ? 20.400 -6.213 -25.863 1.00 70.94 160 TYR A CA 1
ATOM 1263 C C . TYR A 1 160 ? 20.237 -5.368 -27.141 1.00 70.94 160 TYR A C 1
ATOM 1265 O O . TYR A 1 160 ? 19.640 -5.810 -28.129 1.00 70.94 160 TYR A O 1
ATOM 1273 N N . ALA A 1 161 ? 20.741 -4.133 -27.140 1.00 66.19 161 ALA A N 1
ATOM 1274 C CA . ALA A 1 161 ? 20.585 -3.157 -28.219 1.00 66.19 161 ALA A CA 1
ATOM 1275 C C . ALA A 1 161 ? 21.859 -2.988 -29.063 1.00 66.19 161 ALA A C 1
ATOM 1277 O O . ALA A 1 161 ? 22.199 -1.873 -29.451 1.00 66.19 161 ALA A O 1
ATOM 1278 N N . ASN A 1 162 ? 22.557 -4.077 -29.382 1.00 72.50 162 ASN A N 1
ATOM 1279 C CA . ASN A 1 162 ? 23.717 -4.007 -30.268 1.00 72.50 162 ASN A CA 1
ATOM 1280 C C . ASN A 1 162 ? 23.267 -3.996 -31.741 1.00 72.50 162 ASN A C 1
ATOM 1282 O O . ASN A 1 162 ? 22.481 -4.863 -32.134 1.00 72.50 162 ASN A O 1
ATOM 1286 N N . PRO A 1 163 ? 23.726 -3.033 -32.569 1.00 70.88 163 PRO A N 1
ATOM 1287 C CA . PRO A 1 163 ? 23.470 -3.062 -34.004 1.00 70.88 163 PRO A CA 1
ATOM 1288 C C . PRO A 1 163 ? 24.054 -4.332 -34.626 1.00 70.88 163 PRO A C 1
ATOM 1290 O O . PRO A 1 163 ? 25.221 -4.647 -34.405 1.00 70.88 163 PRO A O 1
ATOM 1293 N N . LEU A 1 164 ? 23.252 -5.027 -35.430 1.00 74.38 164 LEU A N 1
ATOM 1294 C CA . LEU A 1 164 ? 23.679 -6.237 -36.128 1.00 74.38 164 LEU A CA 1
ATOM 1295 C C . LEU A 1 164 ? 24.687 -5.877 -37.221 1.00 74.38 164 LEU A C 1
ATOM 1297 O O . LEU A 1 164 ? 24.492 -4.914 -37.975 1.00 74.38 164 LEU A O 1
ATOM 1301 N N . SER A 1 165 ? 25.745 -6.675 -37.346 1.00 80.44 165 SER A N 1
ATOM 1302 C CA . SER A 1 165 ? 26.661 -6.558 -38.470 1.00 80.44 165 SER A CA 1
ATOM 1303 C C . SER A 1 165 ? 25.984 -7.016 -39.773 1.00 80.44 165 SER A C 1
ATOM 1305 O O . SER A 1 165 ? 25.049 -7.823 -39.764 1.00 80.44 165 SER A O 1
ATOM 1307 N N . PRO A 1 166 ? 26.469 -6.554 -40.940 1.00 78.50 166 PRO A N 1
ATOM 1308 C CA . PRO A 1 166 ? 25.908 -6.948 -42.230 1.00 78.50 166 PRO A CA 1
ATOM 1309 C C . PRO A 1 166 ? 25.904 -8.462 -42.470 1.00 78.50 166 PRO A C 1
ATOM 1311 O O . PRO A 1 166 ? 24.986 -8.967 -43.105 1.00 78.50 166 PRO A O 1
ATOM 1314 N N . LYS A 1 167 ? 26.917 -9.181 -41.968 1.00 77.81 167 LYS A N 1
ATOM 1315 C CA . LYS A 1 167 ? 27.028 -10.638 -42.125 1.00 77.81 167 LYS A CA 1
ATOM 1316 C C . LYS A 1 167 ? 25.976 -11.366 -41.293 1.00 77.81 167 LYS A C 1
ATOM 1318 O O . LYS A 1 167 ? 25.260 -12.193 -41.842 1.00 77.81 167 LYS A O 1
ATOM 1323 N N . GLU A 1 168 ? 25.837 -10.988 -40.023 1.00 73.31 168 GLU A N 1
ATOM 1324 C CA . GLU A 1 168 ? 24.842 -11.560 -39.104 1.00 73.31 168 GLU A CA 1
ATOM 1325 C C . GLU A 1 168 ? 23.414 -11.325 -39.608 1.00 73.31 168 GLU A C 1
ATOM 1327 O O . GLU A 1 168 ? 22.576 -12.214 -39.537 1.00 73.31 168 GLU A O 1
ATOM 1332 N N . LEU A 1 169 ? 23.128 -10.145 -40.172 1.00 74.25 169 LEU A N 1
ATOM 1333 C CA . LEU A 1 169 ? 21.802 -9.824 -40.709 1.00 74.25 169 LEU A CA 1
ATOM 1334 C C . LEU A 1 169 ? 21.469 -10.662 -41.956 1.00 74.25 169 LEU A C 1
ATOM 1336 O O . LEU A 1 169 ? 20.333 -11.111 -42.108 1.00 74.25 169 LEU A O 1
ATOM 1340 N N . ILE A 1 170 ? 22.449 -10.891 -42.837 1.00 73.81 170 ILE A N 1
ATOM 1341 C CA . ILE A 1 170 ? 22.287 -11.751 -44.020 1.00 73.81 170 ILE A CA 1
ATOM 1342 C C . ILE A 1 170 ? 22.066 -13.203 -43.589 1.00 73.81 170 ILE A C 1
ATOM 1344 O O . ILE A 1 170 ? 21.091 -13.810 -44.024 1.00 73.81 170 ILE A O 1
ATOM 1348 N N . GLU A 1 171 ? 22.903 -13.717 -42.686 1.00 75.56 171 GLU A N 1
ATOM 1349 C CA . GLU A 1 171 ? 22.788 -15.070 -42.134 1.00 75.56 171 GLU A CA 1
ATOM 1350 C C . GLU A 1 171 ? 21.412 -15.287 -41.491 1.00 75.56 171 GLU A C 1
ATOM 1352 O O . GLU A 1 171 ? 20.683 -16.204 -41.860 1.00 75.56 171 GLU A O 1
ATOM 1357 N N . LEU A 1 172 ? 20.973 -14.356 -40.644 1.00 69.62 172 LEU A N 1
ATOM 1358 C CA . LEU A 1 172 ? 19.664 -14.384 -39.989 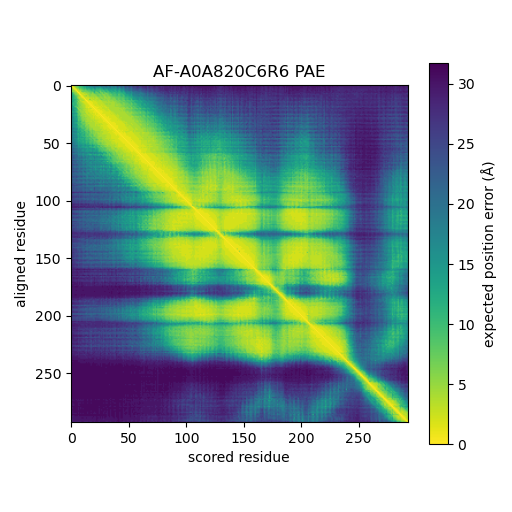1.00 69.62 172 LEU A CA 1
ATOM 1359 C C . LEU A 1 172 ? 18.482 -14.357 -40.981 1.00 69.62 172 LEU A C 1
ATOM 1361 O O . LEU A 1 172 ? 17.399 -14.861 -40.678 1.00 69.62 172 LEU A O 1
ATOM 1365 N N . CYS A 1 173 ? 18.672 -13.802 -42.181 1.00 69.12 173 CYS A N 1
ATOM 1366 C CA . CYS A 1 173 ? 17.668 -13.817 -43.248 1.00 69.12 173 CYS A CA 1
ATOM 1367 C C . CYS A 1 173 ? 17.696 -15.083 -44.121 1.00 69.12 173 CYS A C 1
ATOM 1369 O O . CYS A 1 173 ? 16.701 -15.381 -44.794 1.00 69.12 173 CYS A O 1
ATOM 1371 N N . GLU A 1 174 ? 18.814 -15.806 -44.113 1.00 67.94 174 GLU A N 1
ATOM 1372 C CA . GLU A 1 174 ? 19.021 -17.086 -44.796 1.00 67.94 174 GLU A CA 1
ATOM 1373 C C . GLU A 1 174 ? 18.658 -18.290 -43.904 1.00 67.94 174 GLU A C 1
ATOM 1375 O O . GLU A 1 174 ? 18.339 -19.361 -44.420 1.00 67.94 174 GLU A O 1
ATOM 1380 N N . MET A 1 175 ? 18.612 -18.106 -42.580 1.00 62.50 175 MET A N 1
ATOM 1381 C CA . MET A 1 175 ? 18.203 -19.123 -41.606 1.00 62.50 175 MET A CA 1
ATOM 1382 C C . MET A 1 175 ? 16.706 -19.484 -41.694 1.00 62.50 175 MET A C 1
ATOM 1384 O O . MET A 1 175 ? 15.824 -18.621 -41.790 1.00 62.50 175 MET A O 1
ATOM 1388 N N . SER A 1 176 ? 16.403 -20.786 -41.607 1.00 55.19 176 SER A N 1
ATOM 1389 C CA . SER A 1 176 ? 15.039 -21.320 -41.481 1.00 55.19 176 SER A CA 1
ATOM 1390 C C . SER A 1 176 ? 14.414 -20.970 -40.121 1.00 55.19 176 SER A C 1
ATOM 1392 O O . SER A 1 176 ? 15.117 -20.699 -39.146 1.00 55.19 176 SER A O 1
ATOM 1394 N N . GLU A 1 177 ? 13.077 -20.963 -40.037 1.00 55.38 177 GLU A N 1
ATOM 1395 C CA . GLU A 1 177 ? 12.334 -20.484 -38.854 1.00 55.38 177 GLU A CA 1
ATOM 1396 C C . GLU A 1 177 ? 12.697 -21.205 -37.544 1.00 55.38 177 GLU A C 1
ATOM 1398 O O . GLU A 1 177 ? 12.587 -20.612 -36.476 1.00 55.38 177 GLU A O 1
ATOM 1403 N N . THR A 1 178 ? 13.179 -22.447 -37.622 1.00 52.59 178 THR A N 1
ATOM 1404 C CA . THR A 1 178 ? 13.499 -23.301 -36.471 1.00 52.59 178 THR A CA 1
ATOM 1405 C C . THR A 1 178 ? 14.839 -22.984 -35.799 1.00 52.59 178 THR A C 1
ATOM 1407 O O . THR A 1 178 ? 15.018 -23.337 -34.639 1.00 52.59 178 THR A O 1
ATOM 1410 N N . ASN A 1 179 ? 15.764 -22.292 -36.478 1.00 49.59 179 ASN A N 1
ATOM 1411 C CA . ASN A 1 179 ? 17.119 -22.016 -35.969 1.00 49.59 179 ASN A CA 1
ATOM 1412 C C . ASN A 1 179 ? 17.317 -20.567 -35.475 1.00 49.59 179 ASN A C 1
ATOM 1414 O O . ASN A 1 179 ? 18.412 -20.192 -35.060 1.00 49.59 179 ASN A O 1
ATOM 1418 N N . ARG A 1 180 ? 16.261 -19.740 -35.495 1.00 52.16 180 ARG A N 1
ATOM 1419 C CA . ARG A 1 180 ? 16.311 -18.310 -35.121 1.00 52.16 180 ARG A CA 1
ATOM 1420 C C . ARG A 1 180 ? 16.539 -18.051 -33.625 1.00 52.16 180 ARG A C 1
ATOM 1422 O O . ARG A 1 180 ? 16.839 -16.922 -33.253 1.00 52.16 180 ARG A O 1
ATOM 1429 N N . ASN A 1 181 ? 16.419 -19.070 -32.775 1.00 50.34 181 ASN A N 1
ATOM 1430 C CA . ASN A 1 181 ? 16.444 -18.921 -31.315 1.00 50.34 181 ASN A CA 1
ATOM 1431 C C . ASN A 1 181 ? 17.817 -18.507 -30.749 1.00 50.34 181 ASN A C 1
ATOM 1433 O O . ASN A 1 181 ? 17.883 -18.024 -29.622 1.00 50.34 181 ASN A O 1
ATOM 1437 N N . ASN A 1 182 ? 18.896 -18.644 -31.528 1.00 50.78 182 ASN A N 1
ATOM 1438 C CA . ASN A 1 182 ? 20.271 -18.452 -31.053 1.00 50.78 182 ASN A CA 1
ATOM 1439 C C . ASN A 1 182 ? 20.844 -17.042 -31.273 1.00 50.78 182 ASN A C 1
ATOM 1441 O O . ASN A 1 182 ? 21.994 -16.802 -30.912 1.00 50.78 182 ASN A O 1
ATOM 1445 N N . ILE A 1 183 ? 20.087 -16.106 -31.858 1.00 54.88 183 ILE A N 1
ATOM 1446 C CA . ILE A 1 183 ? 20.627 -14.787 -32.223 1.00 54.88 183 ILE A CA 1
ATOM 1447 C C . ILE A 1 183 ? 19.977 -13.686 -31.385 1.00 54.88 183 ILE A C 1
ATOM 1449 O O . ILE A 1 183 ? 18.830 -13.314 -31.610 1.00 54.88 183 ILE A O 1
ATOM 1453 N N . HIS A 1 184 ? 20.749 -13.150 -30.432 1.00 57.31 184 HIS A N 1
ATOM 1454 C CA . HIS A 1 184 ? 20.497 -11.911 -29.675 1.00 57.31 184 HIS A CA 1
ATOM 1455 C C . HIS A 1 184 ? 19.105 -11.745 -29.034 1.00 57.31 184 HIS A C 1
ATOM 1457 O O . HIS A 1 184 ? 18.698 -10.625 -28.710 1.00 57.31 184 HIS A O 1
ATOM 1463 N N . THR A 1 185 ? 18.382 -12.841 -28.810 1.00 62.78 185 THR A N 1
ATOM 1464 C CA . THR A 1 185 ? 17.126 -12.834 -28.061 1.00 62.78 185 THR A CA 1
ATOM 1465 C C . THR A 1 185 ? 17.416 -12.434 -26.617 1.00 62.78 185 THR A C 1
ATOM 1467 O O . THR A 1 185 ? 18.315 -12.985 -25.981 1.00 62.78 185 THR A O 1
ATOM 1470 N N . MET A 1 186 ? 16.673 -11.451 -26.107 1.00 67.19 186 MET A N 1
ATOM 1471 C CA . MET A 1 186 ? 16.754 -11.066 -24.700 1.00 67.19 186 MET A CA 1
ATOM 1472 C C . MET A 1 186 ? 16.458 -12.285 -23.820 1.00 67.19 186 MET A C 1
ATOM 1474 O O . MET A 1 186 ? 15.556 -13.060 -24.142 1.00 67.19 186 MET A O 1
ATOM 1478 N N . GLN A 1 187 ? 17.223 -12.469 -22.738 1.00 73.75 187 GLN A N 1
ATOM 1479 C CA . GLN A 1 187 ? 16.999 -13.581 -21.812 1.00 73.75 187 GLN A CA 1
ATOM 1480 C C . GLN A 1 187 ? 15.555 -13.562 -21.295 1.00 73.75 187 GLN A C 1
ATOM 1482 O O . GLN A 1 187 ? 14.981 -12.493 -21.081 1.00 73.75 187 GLN A O 1
ATOM 1487 N N . GLU A 1 188 ? 14.969 -14.739 -21.074 1.00 71.38 188 GLU A N 1
ATOM 1488 C CA . GLU A 1 188 ? 13.569 -14.865 -20.647 1.00 71.38 188 GLU A CA 1
ATOM 1489 C C . GLU A 1 188 ? 13.297 -14.134 -19.321 1.00 71.38 188 GLU A C 1
ATOM 1491 O O . GLU A 1 188 ? 12.265 -13.482 -19.177 1.00 71.38 188 GLU A O 1
ATOM 1496 N N . VAL A 1 189 ? 14.273 -14.137 -18.408 1.00 76.00 189 VAL A N 1
ATOM 1497 C CA . VAL A 1 189 ? 14.231 -13.388 -17.141 1.00 76.00 189 VAL A CA 1
ATOM 1498 C C . VAL A 1 189 ? 14.155 -11.877 -17.381 1.00 76.00 189 VAL A C 1
ATOM 1500 O O . VAL A 1 189 ? 13.282 -11.204 -16.838 1.00 76.00 189 VAL A O 1
ATOM 1503 N N . ASP A 1 190 ? 15.005 -11.339 -18.258 1.00 79.12 190 ASP A N 1
ATOM 1504 C CA . ASP A 1 190 ? 15.028 -9.908 -18.584 1.00 79.12 190 ASP A CA 1
ATOM 1505 C C . ASP A 1 190 ? 13.765 -9.481 -19.361 1.00 79.12 190 ASP A C 1
ATOM 1507 O O . ASP A 1 190 ? 13.260 -8.371 -19.179 1.00 79.12 190 ASP A O 1
ATOM 1511 N N . MET A 1 191 ? 13.194 -10.380 -20.176 1.00 77.06 191 MET A N 1
ATOM 1512 C CA . MET A 1 191 ? 11.874 -10.204 -20.805 1.00 77.06 191 MET A CA 1
ATOM 1513 C C . MET A 1 191 ? 10.742 -10.195 -19.778 1.00 77.06 191 MET A C 1
ATOM 1515 O O . MET A 1 191 ? 9.816 -9.392 -19.913 1.00 77.06 191 MET A O 1
ATOM 1519 N N . GLY A 1 192 ? 10.813 -11.054 -18.760 1.00 79.88 192 GLY A N 1
ATOM 1520 C CA . GLY A 1 192 ? 9.895 -11.054 -17.624 1.00 79.88 192 GLY A CA 1
ATOM 1521 C C . GLY A 1 192 ? 9.940 -9.730 -16.866 1.00 79.88 192 GLY A C 1
ATOM 1522 O O . GLY A 1 192 ? 8.905 -9.090 -16.694 1.00 79.88 192 GLY A O 1
ATOM 1523 N N . ASN A 1 193 ? 11.141 -9.260 -16.527 1.00 84.56 193 ASN A N 1
ATOM 1524 C CA . ASN A 1 193 ? 11.349 -7.987 -15.837 1.00 84.56 193 ASN A CA 1
ATOM 1525 C C . ASN A 1 193 ? 10.808 -6.801 -16.646 1.00 84.56 193 ASN A C 1
ATOM 1527 O O . ASN A 1 193 ? 10.034 -5.996 -16.132 1.00 84.56 193 ASN A O 1
ATOM 1531 N N . LEU A 1 194 ? 11.131 -6.727 -17.942 1.00 82.56 194 LEU A N 1
ATOM 1532 C CA . LEU A 1 194 ? 10.611 -5.675 -18.818 1.00 82.56 194 LEU A CA 1
ATOM 1533 C C . LEU A 1 194 ? 9.076 -5.699 -18.887 1.00 82.56 194 LEU A C 1
ATOM 1535 O O . LEU A 1 194 ? 8.439 -4.648 -18.853 1.00 82.56 194 LEU A O 1
ATOM 1539 N N . ARG A 1 195 ? 8.470 -6.891 -18.951 1.00 82.31 195 ARG A N 1
ATOM 1540 C CA . ARG A 1 195 ? 7.011 -7.049 -18.938 1.00 82.31 195 ARG A CA 1
ATOM 1541 C C . ARG A 1 195 ? 6.405 -6.552 -17.630 1.00 82.31 195 ARG A C 1
ATOM 1543 O O . ARG A 1 195 ? 5.407 -5.843 -17.684 1.00 82.31 195 ARG A O 1
ATOM 1550 N N . MET A 1 196 ? 6.998 -6.896 -16.487 1.00 86.12 196 MET A N 1
ATOM 1551 C CA . MET A 1 196 ? 6.527 -6.440 -15.177 1.00 86.12 196 MET A CA 1
ATOM 1552 C C . MET A 1 196 ? 6.556 -4.914 -15.073 1.00 86.12 196 MET A C 1
ATOM 1554 O O . MET A 1 196 ? 5.550 -4.321 -14.692 1.00 86.12 196 MET A O 1
ATOM 1558 N N . ILE A 1 197 ? 7.653 -4.271 -15.496 1.00 87.31 197 ILE A N 1
ATOM 1559 C CA . ILE A 1 197 ? 7.746 -2.804 -15.501 1.00 87.31 197 ILE A CA 1
ATOM 1560 C C . ILE A 1 197 ? 6.677 -2.205 -16.419 1.00 87.31 197 ILE A C 1
ATOM 1562 O O . ILE A 1 197 ? 5.932 -1.322 -16.004 1.00 87.31 197 ILE A O 1
ATOM 1566 N N . ILE A 1 198 ? 6.554 -2.691 -17.658 1.00 83.31 198 ILE A N 1
ATOM 1567 C CA . ILE A 1 198 ? 5.569 -2.166 -18.615 1.00 83.31 198 ILE A CA 1
ATOM 1568 C C . ILE A 1 198 ? 4.142 -2.320 -18.074 1.00 83.31 198 ILE A C 1
ATOM 1570 O O . ILE A 1 198 ? 3.365 -1.367 -18.139 1.00 83.31 198 ILE A O 1
ATOM 1574 N N . GLN A 1 199 ? 3.805 -3.482 -17.512 1.00 85.62 199 GLN A N 1
ATOM 1575 C CA . GLN A 1 199 ? 2.486 -3.738 -16.936 1.00 85.62 199 GLN A CA 1
ATOM 1576 C C . GLN A 1 199 ? 2.190 -2.786 -15.775 1.00 85.62 199 GLN A C 1
ATOM 1578 O O . GLN A 1 199 ? 1.095 -2.231 -15.705 1.00 85.62 199 GLN A O 1
ATOM 1583 N N . TRP A 1 200 ? 3.180 -2.544 -14.914 1.00 89.38 200 TRP A N 1
ATOM 1584 C CA . TRP A 1 200 ? 3.062 -1.598 -13.811 1.00 89.38 200 TRP A CA 1
ATOM 1585 C C . TRP A 1 200 ? 2.836 -0.160 -14.309 1.00 89.38 200 TRP A C 1
ATOM 1587 O O . TRP A 1 200 ? 1.928 0.528 -13.850 1.00 89.38 200 TRP A O 1
ATOM 1597 N N . PHE A 1 201 ? 3.574 0.296 -15.327 1.00 86.38 201 PHE A N 1
ATOM 1598 C CA . PHE A 1 201 ? 3.345 1.621 -15.925 1.00 86.38 201 PHE A CA 1
ATOM 1599 C C . PHE A 1 201 ? 1.955 1.749 -16.564 1.00 86.38 201 PHE A C 1
ATOM 1601 O O . PHE A 1 201 ? 1.362 2.830 -16.522 1.00 86.38 201 PHE A O 1
ATOM 1608 N N . ILE A 1 202 ? 1.429 0.671 -17.157 1.00 83.81 202 ILE A N 1
ATOM 1609 C CA . ILE A 1 202 ? 0.082 0.643 -17.741 1.00 83.81 202 ILE A CA 1
ATOM 1610 C C . ILE A 1 202 ? -0.982 0.743 -16.647 1.00 83.81 202 ILE A C 1
ATOM 1612 O O . ILE A 1 202 ? -1.862 1.597 -16.761 1.00 83.81 202 ILE A O 1
ATOM 1616 N N . SER A 1 203 ? -0.889 -0.066 -15.585 1.00 85.62 203 SER A N 1
ATOM 1617 C CA . SER A 1 203 ? -1.865 -0.047 -14.484 1.00 85.62 203 SER A CA 1
ATOM 1618 C C . SER A 1 203 ? -1.914 1.307 -13.769 1.00 85.62 203 SER A C 1
ATOM 1620 O O . SER A 1 203 ? -2.971 1.727 -13.306 1.00 85.62 203 SER A O 1
ATOM 1622 N N . HIS A 1 204 ? -0.796 2.034 -13.762 1.00 83.50 204 HIS A N 1
ATOM 1623 C CA . HIS A 1 204 ? -0.662 3.347 -13.135 1.00 83.50 204 HIS A CA 1
ATOM 1624 C C . HIS A 1 204 ? -0.959 4.535 -14.072 1.00 83.50 204 HIS A C 1
ATOM 1626 O O . HIS A 1 204 ? -0.853 5.688 -13.652 1.00 83.50 204 HIS A O 1
ATOM 1632 N N . GLY A 1 205 ? -1.331 4.288 -15.335 1.00 80.50 205 GLY A N 1
ATOM 1633 C CA . GLY A 1 205 ? -1.709 5.335 -16.295 1.00 80.50 205 GLY A CA 1
ATOM 1634 C C . GLY A 1 205 ? -0.539 6.087 -16.949 1.00 80.50 205 GLY A C 1
ATOM 1635 O O . GLY A 1 205 ? -0.750 7.110 -17.597 1.00 80.50 205 GLY A O 1
ATOM 1636 N N . PHE A 1 206 ? 0.695 5.586 -16.846 1.00 77.25 206 PHE A N 1
ATOM 1637 C CA . PHE A 1 206 ? 1.915 6.218 -17.378 1.00 77.25 206 PHE A CA 1
ATOM 1638 C C . PHE A 1 206 ? 2.370 5.643 -18.736 1.00 77.25 206 PHE A C 1
ATOM 1640 O O . PHE A 1 206 ? 3.559 5.622 -19.056 1.00 77.25 206 PHE A O 1
ATOM 1647 N N . ARG A 1 207 ? 1.423 5.178 -19.559 1.00 67.12 207 ARG A N 1
ATOM 1648 C CA . ARG A 1 207 ? 1.673 4.358 -20.760 1.00 67.12 207 ARG A CA 1
ATOM 1649 C C . ARG A 1 207 ? 2.543 5.015 -21.842 1.00 67.12 207 ARG A C 1
ATOM 1651 O O . ARG A 1 207 ? 3.394 4.344 -22.417 1.00 67.12 207 ARG A O 1
ATOM 1658 N N . GLN A 1 208 ? 2.297 6.283 -22.174 1.00 64.06 208 GLN A N 1
ATOM 1659 C CA . GLN A 1 208 ? 2.817 6.876 -23.418 1.00 64.06 208 GLN A CA 1
ATOM 1660 C C . GLN A 1 208 ? 4.344 7.070 -23.393 1.00 64.06 208 GLN A C 1
ATOM 1662 O O . GLN A 1 208 ? 5.035 6.649 -24.313 1.00 64.06 208 GLN A O 1
ATOM 1667 N N . GLY A 1 209 ? 4.905 7.586 -22.295 1.00 69.00 209 GLY A N 1
ATOM 1668 C CA . GLY A 1 209 ? 6.329 7.945 -22.251 1.00 69.00 209 GLY A CA 1
ATOM 1669 C C . GLY A 1 209 ? 7.306 6.761 -22.325 1.00 69.00 209 GLY A C 1
ATOM 1670 O O . GLY A 1 209 ? 8.350 6.861 -22.969 1.00 69.00 209 GLY A O 1
ATOM 1671 N N . LEU A 1 210 ? 6.981 5.628 -21.691 1.00 73.56 210 LEU A N 1
ATOM 1672 C CA . LEU A 1 210 ? 7.883 4.470 -21.646 1.00 73.56 210 LEU A CA 1
ATOM 1673 C C . LEU A 1 210 ? 7.933 3.733 -22.993 1.00 73.56 210 LEU A C 1
ATOM 1675 O O . LEU A 1 210 ? 9.007 3.364 -23.469 1.00 73.56 210 LEU A O 1
ATOM 1679 N N . ILE A 1 211 ? 6.769 3.546 -23.620 1.00 73.12 211 ILE A N 1
ATOM 1680 C CA . ILE A 1 211 ? 6.642 2.823 -24.891 1.00 73.12 211 ILE A CA 1
ATOM 1681 C C . ILE A 1 211 ? 7.301 3.616 -26.023 1.00 73.12 211 ILE A C 1
ATOM 1683 O O . ILE A 1 211 ? 8.037 3.036 -26.823 1.00 73.12 211 ILE A O 1
ATOM 1687 N N . ASP A 1 212 ? 7.110 4.935 -26.054 1.00 73.81 212 ASP A N 1
ATOM 1688 C CA . ASP A 1 212 ? 7.717 5.797 -27.069 1.00 73.81 212 ASP A CA 1
ATOM 1689 C C . ASP A 1 212 ? 9.248 5.812 -26.946 1.00 73.81 212 ASP A C 1
ATOM 1691 O O . ASP A 1 212 ? 9.961 5.709 -27.951 1.00 73.81 212 ASP A O 1
ATOM 1695 N N . SER A 1 213 ? 9.772 5.849 -25.714 1.00 75.38 213 SER A N 1
ATOM 1696 C CA . SER A 1 213 ? 11.211 5.731 -25.440 1.00 75.38 213 SER A CA 1
ATOM 1697 C C . SER A 1 213 ? 11.769 4.386 -25.924 1.00 75.38 213 SER A C 1
ATOM 1699 O O . SER A 1 213 ? 12.772 4.349 -26.648 1.00 75.38 213 SER A O 1
ATOM 1701 N N . TYR A 1 214 ? 11.082 3.280 -25.614 1.00 76.94 214 TYR A N 1
ATOM 1702 C CA . TYR A 1 214 ? 11.446 1.939 -26.078 1.00 76.94 214 TYR A CA 1
ATOM 1703 C C . TYR A 1 214 ? 11.484 1.853 -27.610 1.00 76.94 214 TYR A C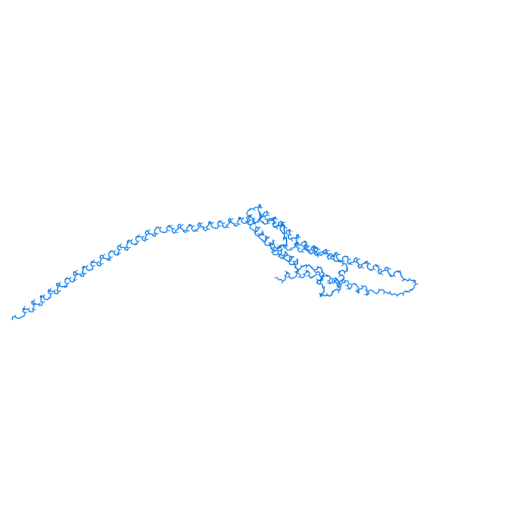 1
ATOM 1705 O O . TYR A 1 214 ? 12.488 1.428 -28.197 1.00 76.94 214 TYR A O 1
ATOM 1713 N N . ALA A 1 215 ? 10.401 2.281 -28.265 1.00 75.56 215 ALA A N 1
ATOM 1714 C CA . ALA A 1 215 ? 10.254 2.240 -29.715 1.00 75.56 215 ALA A CA 1
ATOM 1715 C C . ALA A 1 215 ? 11.329 3.085 -30.407 1.00 75.56 215 ALA A C 1
ATOM 1717 O O . ALA A 1 215 ? 11.940 2.635 -31.378 1.00 75.56 215 ALA A O 1
ATOM 1718 N N . THR A 1 216 ? 11.628 4.265 -29.862 1.00 80.19 216 THR A N 1
ATOM 1719 C CA . THR A 1 216 ? 12.670 5.161 -30.376 1.00 80.19 216 THR A CA 1
ATOM 1720 C C . THR A 1 216 ? 14.056 4.522 -30.275 1.00 80.19 216 THR A C 1
ATOM 1722 O O . THR A 1 216 ? 14.788 4.471 -31.267 1.00 80.19 216 THR A O 1
ATOM 1725 N N . LYS A 1 217 ? 14.419 3.965 -29.112 1.00 78.06 217 LYS A N 1
ATOM 1726 C CA . LYS A 1 217 ? 15.736 3.339 -28.891 1.00 78.06 217 LYS A CA 1
ATOM 1727 C C . LYS A 1 217 ? 15.939 2.108 -29.764 1.00 78.06 217 LYS A C 1
ATOM 1729 O O . LYS A 1 217 ? 16.951 2.012 -30.458 1.00 78.06 217 LYS A O 1
ATOM 1734 N N . ARG A 1 218 ? 14.961 1.199 -29.812 1.00 74.62 218 ARG A N 1
ATOM 1735 C CA . ARG A 1 218 ? 15.020 0.025 -30.701 1.00 74.62 218 ARG A CA 1
ATOM 1736 C C . ARG A 1 218 ? 15.006 0.433 -32.174 1.00 74.62 218 ARG A C 1
ATOM 1738 O O . ARG A 1 218 ? 15.793 -0.101 -32.952 1.00 74.62 218 ARG A O 1
ATOM 1745 N N . GLY A 1 219 ? 14.185 1.414 -32.549 1.00 78.00 219 GLY A N 1
ATOM 1746 C CA . GLY A 1 219 ? 14.122 1.969 -33.902 1.00 78.00 219 GLY A CA 1
ATOM 1747 C C . GLY A 1 219 ? 15.462 2.533 -34.380 1.00 78.00 219 GLY A C 1
ATOM 1748 O O . GLY A 1 219 ? 15.875 2.281 -35.513 1.00 78.00 219 GLY A O 1
ATOM 1749 N N . MET A 1 220 ? 16.199 3.229 -33.509 1.00 79.38 220 MET A N 1
ATOM 1750 C CA . MET A 1 220 ? 17.547 3.710 -33.823 1.00 79.38 220 MET A CA 1
ATOM 1751 C C . MET A 1 220 ? 18.530 2.569 -34.106 1.00 79.38 220 MET A C 1
ATOM 1753 O O . MET A 1 220 ? 19.297 2.661 -35.068 1.00 79.38 220 MET A O 1
ATOM 1757 N N . MET A 1 221 ? 18.485 1.481 -33.334 1.00 74.88 221 MET A N 1
ATOM 1758 C CA . MET A 1 221 ? 19.383 0.333 -33.534 1.00 74.88 221 MET A CA 1
ATOM 1759 C C . MET A 1 221 ? 19.078 -0.436 -34.811 1.00 74.88 221 MET A C 1
ATOM 1761 O O . MET A 1 221 ? 19.988 -0.805 -35.558 1.00 74.88 221 MET A O 1
ATOM 1765 N N . ILE A 1 222 ? 17.791 -0.609 -35.106 1.00 77.38 222 ILE A N 1
ATOM 1766 C CA . ILE A 1 222 ? 17.315 -1.150 -36.377 1.00 77.38 222 ILE A CA 1
ATOM 1767 C C . ILE A 1 222 ? 17.880 -0.345 -37.541 1.00 77.38 222 ILE A C 1
ATOM 1769 O O . ILE A 1 222 ? 18.499 -0.891 -38.456 1.00 77.38 222 ILE A O 1
ATOM 1773 N N . ARG A 1 223 ? 17.673 0.973 -37.491 1.00 78.81 223 ARG A N 1
ATOM 1774 C CA . ARG A 1 223 ? 18.109 1.893 -38.536 1.00 78.81 223 ARG A CA 1
ATOM 1775 C C . ARG A 1 223 ? 19.618 1.812 -38.732 1.00 78.81 223 ARG A C 1
ATOM 1777 O O . ARG A 1 223 ? 20.075 1.767 -39.871 1.00 78.81 223 ARG A O 1
ATOM 1784 N N . ARG A 1 224 ? 20.387 1.744 -37.639 1.00 83.19 224 ARG A N 1
ATOM 1785 C CA . ARG A 1 224 ? 21.845 1.616 -37.703 1.00 83.19 224 ARG A CA 1
ATOM 1786 C C . ARG A 1 224 ? 22.278 0.299 -38.347 1.00 83.19 224 ARG A C 1
ATOM 1788 O O . ARG A 1 224 ? 23.141 0.324 -39.217 1.00 83.19 224 ARG A O 1
ATOM 1795 N N . SER A 1 225 ? 21.643 -0.812 -37.985 1.00 80.00 225 SER A N 1
ATOM 1796 C CA . SER A 1 225 ? 21.919 -2.135 -38.568 1.00 80.00 225 SER A CA 1
ATOM 1797 C C . SER A 1 225 ? 21.644 -2.157 -40.081 1.00 80.00 225 SER A C 1
ATOM 1799 O O . SER A 1 225 ? 22.472 -2.614 -40.869 1.00 80.00 225 SER A O 1
ATOM 1801 N N . LEU A 1 226 ? 20.520 -1.573 -40.514 1.00 81.81 226 LEU A N 1
ATOM 1802 C CA . LEU A 1 226 ? 20.176 -1.444 -41.936 1.00 81.81 226 LEU A CA 1
ATOM 1803 C C . LEU A 1 226 ? 21.147 -0.538 -42.702 1.00 81.81 226 LEU A C 1
ATOM 1805 O O . LEU A 1 226 ? 21.486 -0.833 -43.847 1.00 81.81 226 LEU A O 1
ATOM 1809 N N . GLN A 1 227 ? 21.615 0.545 -42.082 1.00 84.12 227 GLN A N 1
ATOM 1810 C CA . GLN A 1 227 ? 22.604 1.436 -42.687 1.00 84.12 227 GLN A CA 1
ATOM 1811 C C . GLN A 1 227 ? 23.937 0.713 -42.920 1.00 84.12 227 GLN A C 1
ATOM 1813 O O . GLN A 1 227 ? 24.489 0.788 -44.018 1.00 84.12 227 GLN A O 1
ATOM 1818 N N . LEU A 1 228 ? 24.417 -0.042 -41.925 1.00 82.69 228 LEU A N 1
ATOM 1819 C CA . LEU A 1 228 ? 25.635 -0.848 -42.051 1.00 82.69 228 LEU A CA 1
ATOM 1820 C C . LEU A 1 228 ? 25.513 -1.876 -43.184 1.00 82.69 228 LEU A C 1
ATOM 1822 O O . LEU A 1 228 ? 26.459 -2.077 -43.950 1.00 82.69 228 LEU A O 1
ATOM 1826 N N . LEU A 1 229 ? 24.343 -2.505 -43.330 1.00 82.00 229 LEU A N 1
ATOM 1827 C CA . LEU A 1 229 ? 24.075 -3.429 -44.430 1.00 82.00 229 LEU A CA 1
ATOM 1828 C C . LEU A 1 229 ? 24.102 -2.724 -45.792 1.00 82.00 229 LEU A C 1
ATOM 1830 O O . LEU A 1 229 ? 24.737 -3.221 -46.723 1.00 82.00 229 LEU A O 1
ATOM 1834 N N . ALA A 1 230 ? 23.451 -1.566 -45.914 1.00 80.81 230 ALA A N 1
ATOM 1835 C CA . ALA A 1 230 ? 23.439 -0.792 -47.152 1.00 80.81 230 ALA A CA 1
ATOM 1836 C C . ALA A 1 230 ? 24.863 -0.406 -47.595 1.00 80.81 230 ALA A C 1
ATOM 1838 O O . ALA A 1 230 ? 25.220 -0.588 -48.761 1.00 80.81 230 ALA A O 1
ATOM 1839 N N . GLU A 1 231 ? 25.707 0.040 -46.660 1.00 86.75 231 GLU A N 1
ATOM 1840 C CA . GLU A 1 231 ? 27.121 0.341 -46.918 1.00 86.75 231 GLU A CA 1
ATOM 1841 C C . GLU A 1 231 ? 27.910 -0.898 -47.368 1.00 86.75 231 GLU A C 1
ATOM 1843 O O . GLU A 1 231 ? 28.729 -0.823 -48.288 1.00 86.75 231 GLU A O 1
ATOM 1848 N N . HIS A 1 232 ? 27.663 -2.052 -46.742 1.00 85.19 232 HIS A N 1
ATOM 1849 C CA . HIS A 1 232 ? 28.311 -3.311 -47.103 1.00 85.19 232 HIS A CA 1
ATOM 1850 C C . HIS A 1 232 ? 27.962 -3.753 -48.530 1.00 85.19 232 HIS A C 1
ATOM 1852 O O . HIS A 1 232 ? 28.858 -4.083 -49.311 1.00 85.19 232 HIS A O 1
ATOM 1858 N N . LEU A 1 233 ? 26.676 -3.712 -48.890 1.00 80.06 233 LEU A N 1
ATOM 1859 C CA . LEU A 1 233 ? 26.198 -4.063 -50.229 1.00 80.06 233 LEU A CA 1
ATOM 1860 C C . LEU A 1 233 ? 26.721 -3.087 -51.292 1.00 80.06 233 LEU A C 1
ATOM 1862 O O . LEU A 1 233 ? 27.151 -3.525 -52.361 1.00 80.06 233 LEU A O 1
ATOM 1866 N N . GLY A 1 234 ? 26.768 -1.785 -50.987 1.00 82.00 234 GLY A N 1
ATOM 1867 C CA . GLY A 1 234 ? 27.361 -0.776 -51.868 1.00 82.00 234 GLY A CA 1
ATOM 1868 C C . GLY A 1 234 ? 28.842 -1.048 -52.155 1.00 82.00 234 GLY A C 1
ATOM 1869 O O . GLY A 1 234 ? 29.259 -1.079 -53.314 1.00 82.00 234 GLY A O 1
ATOM 1870 N N . LYS A 1 235 ? 29.636 -1.349 -51.118 1.00 82.62 235 LYS A N 1
ATOM 1871 C CA . LYS A 1 235 ? 31.059 -1.714 -51.267 1.00 82.62 235 LYS A CA 1
ATOM 1872 C C . LYS A 1 235 ? 31.254 -3.007 -52.067 1.00 82.62 235 LYS A C 1
ATOM 1874 O O . LYS A 1 235 ? 32.177 -3.082 -52.879 1.00 82.62 235 LYS A O 1
ATOM 1879 N N . GLN A 1 236 ? 30.402 -4.017 -51.874 1.00 76.62 236 GLN A N 1
ATOM 1880 C CA . GLN A 1 236 ? 30.450 -5.249 -52.671 1.00 76.62 236 GLN A CA 1
ATOM 1881 C C . GLN A 1 236 ? 30.129 -5.004 -54.153 1.00 76.62 236 GLN A C 1
ATOM 1883 O O . GLN A 1 236 ? 30.784 -5.585 -55.021 1.00 76.62 236 GLN A O 1
ATOM 1888 N N . ALA A 1 237 ? 29.151 -4.145 -54.454 1.00 71.06 237 ALA A N 1
ATOM 1889 C CA . ALA A 1 237 ? 28.785 -3.803 -55.826 1.00 71.06 237 ALA A CA 1
ATOM 1890 C C . ALA A 1 237 ? 29.933 -3.092 -56.564 1.00 71.06 237 ALA A C 1
ATOM 1892 O O . ALA A 1 237 ? 30.257 -3.466 -57.690 1.00 71.06 237 ALA A O 1
ATOM 1893 N N . ILE A 1 238 ? 30.605 -2.143 -55.901 1.00 67.94 238 ILE A N 1
ATOM 1894 C CA . ILE A 1 238 ? 31.762 -1.426 -56.460 1.00 67.94 238 ILE A CA 1
ATOM 1895 C C . ILE A 1 238 ? 32.921 -2.393 -56.738 1.00 67.94 238 ILE A C 1
ATOM 1897 O O . ILE A 1 238 ? 33.479 -2.373 -57.831 1.00 67.94 238 ILE A O 1
ATOM 1901 N N . ARG A 1 239 ? 33.236 -3.307 -55.805 1.00 60.16 239 ARG A N 1
ATOM 1902 C CA . ARG A 1 239 ? 34.300 -4.310 -56.006 1.00 60.16 239 ARG A CA 1
ATOM 1903 C C . ARG A 1 239 ? 34.048 -5.209 -57.220 1.00 60.16 239 ARG A C 1
ATOM 1905 O O . ARG A 1 239 ? 34.987 -5.481 -57.955 1.00 60.16 239 ARG A O 1
ATOM 1912 N N . ARG A 1 240 ? 32.801 -5.631 -57.460 1.00 54.09 240 ARG A N 1
ATOM 1913 C CA . ARG A 1 240 ? 32.436 -6.433 -58.646 1.00 54.09 240 ARG A CA 1
ATOM 1914 C C . ARG A 1 240 ? 32.461 -5.627 -59.949 1.00 54.09 240 ARG A C 1
ATOM 1916 O O . ARG A 1 240 ? 32.759 -6.188 -60.997 1.00 54.09 240 ARG A O 1
ATOM 1923 N N . GLY A 1 241 ? 32.183 -4.324 -59.880 1.00 53.75 241 GLY A N 1
ATOM 1924 C CA . GLY A 1 241 ? 32.373 -3.403 -61.002 1.00 53.75 241 GLY A CA 1
ATOM 19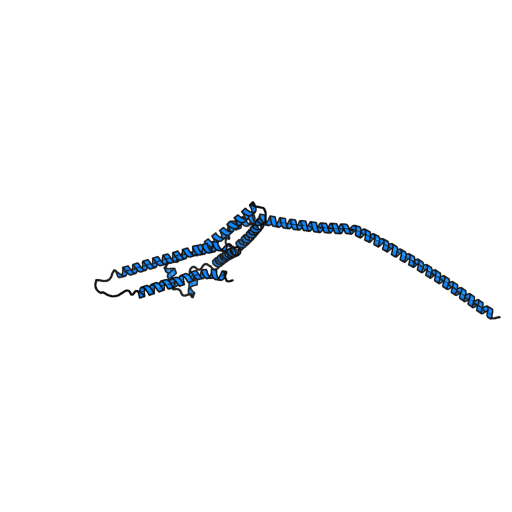25 C C . GLY A 1 241 ? 33.849 -3.236 -61.370 1.00 53.75 241 GLY A C 1
ATOM 1926 O O . GLY A 1 241 ? 34.185 -3.262 -62.546 1.00 53.75 241 GLY A O 1
ATOM 1927 N N . SER A 1 242 ? 34.742 -3.152 -60.379 1.00 51.41 242 SER A N 1
ATOM 1928 C CA . SER A 1 242 ? 36.189 -3.015 -60.602 1.00 51.41 242 SER A CA 1
ATOM 1929 C C . SER A 1 242 ? 36.868 -4.301 -61.086 1.00 51.41 242 SER A C 1
ATOM 1931 O O . SER A 1 242 ? 37.813 -4.222 -61.866 1.00 51.41 242 SER A O 1
ATOM 1933 N N . THR A 1 243 ? 36.390 -5.489 -60.693 1.00 46.75 243 THR A N 1
ATOM 1934 C CA . THR A 1 243 ? 36.944 -6.762 -61.200 1.00 46.75 243 THR A CA 1
ATOM 1935 C C . THR A 1 243 ? 36.585 -7.052 -62.658 1.00 46.75 243 THR A C 1
ATOM 1937 O O . THR A 1 243 ? 37.273 -7.843 -63.289 1.00 46.75 243 THR A O 1
ATOM 1940 N N . ASN A 1 244 ? 35.569 -6.390 -63.219 1.00 44.91 244 ASN A N 1
ATOM 1941 C CA . ASN A 1 244 ? 35.223 -6.519 -64.639 1.00 44.91 244 ASN A CA 1
ATOM 1942 C C . ASN A 1 244 ? 35.985 -5.539 -65.552 1.00 44.91 244 ASN A C 1
ATOM 1944 O O . ASN A 1 244 ? 35.776 -5.561 -66.759 1.00 44.91 244 ASN A O 1
ATOM 1948 N N . VAL A 1 245 ? 36.867 -4.689 -65.007 1.00 44.78 245 VAL A N 1
ATOM 1949 C CA . VAL A 1 245 ? 37.632 -3.700 -65.796 1.00 44.78 245 VAL A CA 1
ATOM 1950 C C . VAL A 1 245 ? 39.067 -4.167 -66.094 1.00 44.78 245 VAL A C 1
ATOM 1952 O O . VAL A 1 245 ? 39.748 -3.566 -66.916 1.00 44.78 245 VAL A O 1
ATOM 1955 N N . ILE A 1 246 ? 39.528 -5.284 -65.514 1.00 43.25 246 ILE A N 1
ATOM 1956 C CA . ILE A 1 246 ? 40.879 -5.831 -65.755 1.00 43.25 246 ILE A CA 1
ATOM 1957 C C . ILE A 1 246 ? 40.794 -7.230 -66.377 1.00 43.25 246 ILE A C 1
ATOM 1959 O O . ILE A 1 246 ? 41.311 -8.203 -65.848 1.00 43.25 246 ILE A O 1
ATOM 1963 N N . MET A 1 247 ? 40.085 -7.340 -67.495 1.00 46.34 247 MET A N 1
ATOM 1964 C CA . MET A 1 247 ? 40.358 -8.304 -68.564 1.00 46.34 247 MET A CA 1
ATOM 1965 C C . MET A 1 247 ? 39.354 -8.024 -69.673 1.00 46.34 247 MET A C 1
ATOM 1967 O O . MET A 1 247 ? 38.223 -8.484 -69.591 1.00 46.34 247 MET A O 1
ATOM 1971 N N . GLN A 1 248 ? 39.759 -7.257 -70.686 1.00 36.00 248 GLN A N 1
ATOM 1972 C CA . GLN A 1 248 ? 39.408 -7.517 -72.085 1.00 36.00 248 GLN A CA 1
ATOM 1973 C C . GLN A 1 248 ? 40.065 -6.479 -72.999 1.00 36.00 248 GLN A C 1
ATOM 1975 O O . GLN A 1 248 ? 39.782 -5.285 -72.942 1.00 36.00 248 GLN A O 1
ATOM 1980 N N . SER A 1 249 ? 40.957 -6.976 -73.857 1.00 32.28 249 SER A N 1
ATOM 1981 C CA . SER A 1 249 ? 41.340 -6.331 -75.111 1.00 32.28 249 SER A CA 1
ATOM 1982 C C . SER A 1 249 ? 40.098 -6.061 -75.983 1.00 32.28 249 SER A C 1
ATOM 1984 O O . SER A 1 249 ? 39.086 -6.752 -75.842 1.00 32.28 249 SER A O 1
ATOM 1986 N N . PRO A 1 250 ? 40.149 -5.064 -76.883 1.00 44.09 250 PRO A N 1
ATOM 1987 C CA . PRO A 1 250 ? 38.959 -4.487 -77.484 1.00 44.09 250 PRO A CA 1
ATOM 1988 C C . PRO A 1 250 ? 38.519 -5.300 -78.700 1.00 44.09 250 PRO A C 1
ATOM 1990 O O . PRO A 1 250 ? 39.165 -5.264 -79.741 1.00 44.09 250 PRO A O 1
ATOM 1993 N N . ASN A 1 251 ? 37.424 -6.039 -78.558 1.00 39.00 251 ASN A N 1
ATOM 1994 C CA . ASN A 1 251 ? 36.388 -6.202 -79.578 1.00 39.00 251 ASN A CA 1
ATOM 1995 C C . ASN A 1 251 ? 35.359 -7.209 -79.073 1.00 39.00 251 ASN A C 1
ATOM 1997 O O . ASN A 1 251 ? 35.685 -8.373 -78.873 1.00 39.00 251 ASN A O 1
ATOM 2001 N N . MET A 1 252 ? 34.127 -6.741 -78.887 1.00 35.06 252 MET A N 1
ATOM 2002 C CA . MET A 1 252 ? 32.887 -7.346 -79.389 1.00 35.06 252 MET A CA 1
ATOM 2003 C C . MET A 1 252 ? 31.711 -6.679 -78.674 1.00 35.06 252 MET A C 1
ATOM 2005 O O . MET A 1 252 ? 31.577 -6.704 -77.452 1.00 35.06 252 MET A O 1
ATOM 2009 N N . LEU A 1 253 ? 30.874 -6.036 -79.482 1.00 43.81 253 LEU A N 1
ATOM 2010 C CA . LEU A 1 253 ? 29.549 -5.571 -79.112 1.00 43.81 253 LEU A CA 1
ATOM 2011 C C . LEU A 1 253 ? 28.696 -6.743 -78.598 1.00 43.81 253 LEU A C 1
ATOM 2013 O O . LEU A 1 253 ? 28.828 -7.862 -79.080 1.00 43.81 253 LEU A O 1
ATOM 2017 N N . GLN A 1 254 ? 27.744 -6.396 -77.725 1.00 44.38 254 GLN A N 1
ATOM 2018 C CA . GLN A 1 254 ? 26.604 -7.187 -77.234 1.00 44.38 254 GLN A CA 1
ATOM 2019 C C . GLN A 1 254 ? 26.833 -8.026 -75.966 1.00 44.38 254 GLN A C 1
ATOM 2021 O O . GLN A 1 254 ? 27.226 -9.184 -75.994 1.00 44.38 254 GLN A O 1
ATOM 2026 N N . SER A 1 255 ? 26.370 -7.501 -74.833 1.00 36.16 255 SER A N 1
ATOM 2027 C CA . SER A 1 255 ? 25.160 -8.062 -74.218 1.00 36.16 255 SER A CA 1
ATOM 2028 C C . SER A 1 255 ? 24.604 -7.090 -73.180 1.00 36.16 255 SER A C 1
ATOM 2030 O O . SER A 1 255 ? 25.269 -6.646 -72.248 1.00 36.16 255 SER A O 1
ATOM 2032 N N . SER A 1 256 ? 23.355 -6.709 -73.401 1.00 39.19 256 SER A N 1
ATOM 2033 C CA . SER A 1 256 ? 22.529 -5.932 -72.493 1.00 39.19 256 SER A CA 1
ATOM 2034 C C . SER A 1 256 ? 22.413 -6.637 -71.140 1.00 39.19 256 SER A C 1
ATOM 2036 O O . SER A 1 256 ? 21.825 -7.716 -71.053 1.00 39.19 256 SER A O 1
ATOM 2038 N N . LEU A 1 257 ? 22.897 -5.998 -70.074 1.00 41.50 257 LEU A N 1
ATOM 2039 C CA . LEU A 1 257 ? 22.427 -6.273 -68.718 1.00 41.50 257 LEU A CA 1
ATOM 2040 C C . LEU A 1 257 ? 20.931 -5.937 -68.682 1.00 41.50 257 LEU A C 1
ATOM 2042 O O . LEU A 1 257 ? 20.537 -4.775 -68.604 1.00 41.50 257 LEU A O 1
ATOM 2046 N N . SER A 1 258 ? 20.100 -6.967 -68.832 1.00 44.28 258 SER A N 1
ATOM 2047 C CA . SER A 1 258 ? 18.647 -6.849 -68.831 1.00 44.28 258 SER A CA 1
ATOM 2048 C C . SER A 1 258 ? 18.172 -6.257 -67.504 1.00 44.28 258 SER A C 1
ATOM 2050 O O . SER A 1 258 ? 18.501 -6.756 -66.425 1.00 44.28 258 SER A O 1
ATOM 2052 N N . ALA A 1 259 ? 17.342 -5.214 -67.583 1.00 41.75 259 ALA A N 1
ATOM 2053 C CA . ALA A 1 259 ? 16.670 -4.591 -66.443 1.00 41.75 259 ALA A CA 1
ATOM 2054 C C . ALA A 1 259 ? 15.886 -5.601 -65.568 1.00 41.75 259 ALA A C 1
ATOM 2056 O O . ALA A 1 259 ? 15.617 -5.331 -64.396 1.00 41.75 259 ALA A O 1
ATOM 2057 N N . ALA A 1 260 ? 15.588 -6.797 -66.094 1.00 37.97 260 ALA A N 1
ATOM 2058 C CA . ALA A 1 260 ? 14.973 -7.900 -65.361 1.00 37.97 260 ALA A CA 1
ATOM 2059 C C . ALA A 1 260 ? 15.859 -8.464 -64.229 1.00 37.97 260 ALA A C 1
ATOM 2061 O O . ALA A 1 260 ? 15.336 -8.843 -63.178 1.00 37.97 260 ALA A O 1
ATOM 2062 N N . ASP A 1 261 ? 17.189 -8.472 -64.380 1.00 39.12 261 ASP A N 1
ATOM 2063 C CA . ASP A 1 261 ? 18.106 -8.982 -63.349 1.00 39.12 261 ASP A CA 1
ATOM 2064 C C . ASP A 1 261 ? 18.330 -7.975 -62.213 1.00 39.12 261 ASP A C 1
ATOM 2066 O O . ASP A 1 261 ? 18.488 -8.362 -61.050 1.00 39.12 261 ASP A O 1
ATOM 2070 N N . ALA A 1 262 ? 18.261 -6.675 -62.517 1.00 36.00 262 ALA A N 1
ATOM 2071 C CA . ALA A 1 262 ? 18.220 -5.614 -61.511 1.00 36.00 262 ALA A CA 1
ATOM 2072 C C . ALA A 1 262 ? 16.891 -5.637 -60.728 1.00 36.00 262 ALA A C 1
ATOM 2074 O O . ALA A 1 262 ? 16.896 -5.521 -59.499 1.00 36.00 262 ALA A O 1
ATOM 2075 N N . ALA A 1 263 ? 15.766 -5.896 -61.407 1.00 35.38 263 ALA A N 1
ATOM 2076 C CA . ALA A 1 263 ? 14.447 -6.041 -60.788 1.00 35.38 263 ALA A CA 1
ATOM 2077 C C . ALA A 1 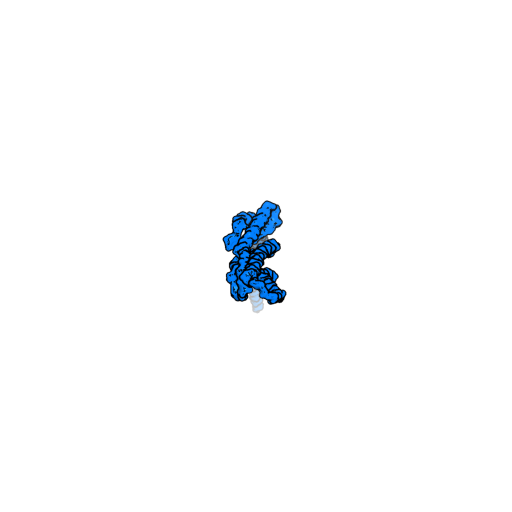263 ? 14.333 -7.296 -59.895 1.00 35.38 263 ALA A C 1
ATOM 2079 O O . ALA A 1 263 ? 13.818 -7.209 -58.780 1.00 35.38 263 ALA A O 1
ATOM 2080 N N . LYS A 1 264 ? 14.897 -8.445 -60.304 1.00 42.38 264 LYS A N 1
ATOM 2081 C CA . LYS A 1 264 ? 14.961 -9.668 -59.471 1.00 42.38 264 LYS A CA 1
ATOM 2082 C C . LYS A 1 264 ? 15.814 -9.488 -58.207 1.00 42.38 264 LYS A C 1
ATOM 2084 O O . LYS A 1 264 ? 15.493 -10.055 -57.162 1.00 42.38 264 LYS A O 1
ATOM 2089 N N . ARG A 1 265 ? 16.890 -8.694 -58.273 1.00 42.47 265 ARG A N 1
ATOM 2090 C CA . ARG A 1 265 ? 17.757 -8.379 -57.117 1.00 42.47 265 ARG A CA 1
ATOM 2091 C C . ARG A 1 265 ? 17.124 -7.346 -56.180 1.00 42.47 265 ARG A C 1
ATOM 2093 O O . ARG A 1 265 ? 17.187 -7.528 -54.967 1.00 42.47 265 ARG A O 1
ATOM 2100 N N . SER A 1 266 ? 16.432 -6.346 -56.729 1.00 37.69 266 SER A N 1
ATOM 2101 C CA . SER A 1 266 ? 15.565 -5.425 -55.977 1.00 37.69 266 SER A CA 1
ATOM 2102 C C . SER A 1 266 ? 14.434 -6.169 -55.245 1.00 37.69 266 SER A C 1
ATOM 2104 O O . SER A 1 266 ? 14.194 -5.932 -54.062 1.00 37.69 266 SER A O 1
ATOM 2106 N N . GLY A 1 267 ? 13.823 -7.171 -55.891 1.00 37.81 267 GLY A N 1
ATOM 2107 C CA . GLY A 1 267 ? 12.800 -8.035 -55.288 1.00 37.81 267 GLY A CA 1
ATOM 2108 C C . GLY A 1 267 ? 13.304 -8.878 -54.110 1.00 37.81 267 GLY A C 1
ATOM 2109 O O . GLY A 1 267 ? 12.583 -9.046 -53.128 1.00 37.81 267 GLY A O 1
ATOM 2110 N N . LYS A 1 268 ? 14.564 -9.341 -54.139 1.00 43.56 268 LYS A N 1
ATOM 2111 C CA . LYS A 1 268 ? 15.200 -9.986 -52.974 1.00 43.56 268 LYS A CA 1
ATOM 2112 C C . LYS A 1 268 ? 15.409 -8.993 -51.824 1.00 43.56 268 LYS A C 1
ATOM 2114 O O . LYS A 1 268 ? 15.020 -9.300 -50.706 1.00 43.56 268 LYS A O 1
ATOM 2119 N N . ILE A 1 269 ? 15.903 -7.781 -52.102 1.00 40.16 269 ILE A N 1
ATOM 2120 C CA . ILE A 1 269 ? 16.049 -6.680 -51.121 1.00 40.16 269 ILE A CA 1
ATOM 2121 C C . ILE A 1 269 ? 14.699 -6.300 -50.483 1.00 40.16 269 ILE A C 1
ATOM 2123 O O . ILE A 1 269 ? 14.629 -6.031 -49.283 1.00 40.16 269 ILE A O 1
ATOM 2127 N N . PHE A 1 270 ? 13.606 -6.360 -51.246 1.00 36.91 270 PHE A N 1
ATOM 2128 C CA . PHE A 1 270 ? 12.250 -6.139 -50.736 1.00 36.91 270 PHE A CA 1
ATOM 2129 C C . PHE A 1 270 ? 11.705 -7.335 -49.928 1.00 36.91 270 PHE A C 1
ATOM 2131 O O . PHE A 1 270 ? 11.050 -7.143 -48.905 1.00 36.91 270 PHE A O 1
ATOM 2138 N N . GLY A 1 271 ? 12.051 -8.570 -50.308 1.00 38.25 271 GLY A N 1
ATOM 2139 C CA . GLY A 1 271 ? 11.801 -9.772 -49.502 1.00 38.25 271 GLY A CA 1
ATOM 2140 C C . GLY A 1 271 ? 12.523 -9.748 -48.148 1.00 38.25 271 GLY A C 1
ATOM 2141 O O . GLY A 1 271 ? 11.972 -10.202 -47.144 1.00 38.25 271 GLY A O 1
ATOM 2142 N N . TYR A 1 272 ? 13.709 -9.134 -48.094 1.00 44.06 272 TYR A N 1
ATOM 2143 C CA . TYR A 1 272 ? 14.463 -8.901 -46.861 1.00 44.06 272 TYR A CA 1
ATOM 2144 C C . TYR A 1 272 ? 13.843 -7.797 -45.982 1.00 44.06 272 TYR A C 1
ATOM 2146 O O . TYR A 1 272 ? 13.873 -7.931 -44.762 1.00 44.06 272 TYR A O 1
ATOM 2154 N N . ARG A 1 273 ? 13.179 -6.771 -46.550 1.00 40.16 273 ARG A N 1
ATOM 2155 C CA . ARG A 1 273 ? 12.409 -5.770 -45.769 1.00 40.16 273 ARG A CA 1
ATOM 2156 C C . ARG A 1 273 ? 11.272 -6.409 -44.969 1.00 40.16 273 ARG A C 1
ATOM 2158 O O . ARG A 1 273 ? 11.120 -6.091 -43.794 1.00 40.16 273 ARG A O 1
ATOM 2165 N N . ASN A 1 274 ? 10.516 -7.330 -45.568 1.00 36.06 274 ASN A N 1
ATOM 2166 C CA . ASN A 1 274 ? 9.386 -7.984 -44.894 1.00 36.06 274 ASN A CA 1
ATOM 2167 C C . ASN A 1 274 ? 9.828 -8.986 -43.814 1.00 36.06 274 ASN A C 1
ATOM 2169 O O . ASN A 1 274 ? 9.174 -9.090 -42.781 1.00 36.06 274 ASN A O 1
ATOM 2173 N N . ARG A 1 275 ? 10.959 -9.679 -43.997 1.00 45.03 275 ARG A N 1
ATOM 2174 C CA . ARG A 1 275 ? 11.497 -10.638 -43.009 1.00 45.03 275 ARG A CA 1
ATOM 2175 C C . ARG A 1 275 ? 12.251 -9.962 -41.862 1.00 45.03 275 ARG A C 1
ATOM 2177 O O . ARG A 1 275 ? 12.140 -10.386 -40.717 1.00 45.03 275 ARG A O 1
ATOM 2184 N N . PHE A 1 276 ? 12.952 -8.870 -42.146 1.00 40.22 276 PHE A N 1
ATOM 2185 C CA . PHE A 1 276 ? 13.610 -8.045 -41.136 1.00 40.22 276 PHE A CA 1
ATOM 2186 C C . PHE A 1 276 ? 12.593 -7.270 -40.279 1.00 40.22 276 PHE A C 1
ATOM 2188 O O . PHE A 1 276 ? 12.736 -7.203 -39.058 1.00 40.22 276 PHE A O 1
ATOM 2195 N N . LEU A 1 277 ? 11.507 -6.780 -40.896 1.00 43.12 277 LEU A N 1
ATOM 2196 C CA . LEU A 1 277 ? 10.348 -6.288 -40.153 1.00 43.12 277 LEU A CA 1
ATOM 2197 C C . LEU A 1 277 ? 9.749 -7.397 -39.291 1.00 43.12 277 LEU A C 1
ATOM 2199 O O . LEU A 1 277 ? 9.504 -7.117 -38.133 1.00 43.12 277 LEU A O 1
ATOM 2203 N N . PHE A 1 278 ? 9.608 -8.637 -39.780 1.00 40.56 278 PHE A N 1
ATOM 2204 C CA . PHE A 1 278 ? 9.061 -9.780 -39.027 1.00 40.56 278 PHE A CA 1
ATOM 2205 C C . PHE A 1 278 ? 9.864 -10.153 -37.766 1.00 40.56 278 PHE A C 1
ATOM 2207 O O . PHE A 1 278 ? 9.278 -10.436 -36.726 1.00 40.56 278 PHE A O 1
ATOM 2214 N N . ILE A 1 279 ? 11.198 -10.090 -37.807 1.00 43.22 279 ILE A N 1
ATOM 2215 C CA . ILE A 1 279 ? 12.058 -10.356 -36.637 1.00 43.22 279 ILE A CA 1
ATOM 2216 C C . ILE A 1 279 ? 11.938 -9.244 -35.585 1.00 43.22 279 ILE A C 1
ATOM 2218 O O . ILE A 1 279 ? 11.896 -9.521 -34.388 1.00 43.22 279 ILE A O 1
ATOM 2222 N N . HIS A 1 280 ? 11.762 -7.993 -36.014 1.00 47.81 280 HIS A N 1
ATOM 2223 C CA . HIS A 1 280 ? 11.365 -6.909 -35.112 1.00 47.81 280 HIS A CA 1
ATOM 2224 C C . HIS A 1 280 ? 9.871 -6.939 -34.735 1.00 47.81 280 HIS A C 1
ATOM 2226 O O . HIS A 1 280 ? 9.486 -6.430 -33.684 1.00 47.81 280 HIS A O 1
ATOM 2232 N N . PHE A 1 281 ? 9.036 -7.602 -35.535 1.00 40.81 281 PHE A N 1
ATOM 2233 C CA . PHE A 1 281 ? 7.609 -7.823 -35.304 1.00 40.81 281 PHE A CA 1
ATOM 2234 C C . PHE A 1 281 ? 7.356 -8.878 -34.225 1.00 40.81 281 PHE A C 1
ATOM 2236 O O . PHE A 1 281 ? 6.319 -8.837 -33.575 1.00 40.81 281 PHE A O 1
ATOM 2243 N N . ILE A 1 282 ? 8.304 -9.785 -33.961 1.00 42.50 282 ILE A N 1
ATOM 2244 C CA . ILE A 1 282 ? 8.231 -10.719 -32.823 1.00 42.50 282 ILE A CA 1
ATOM 2245 C C . ILE A 1 282 ? 8.220 -9.951 -31.487 1.00 42.50 282 ILE A C 1
ATOM 2247 O O . ILE A 1 282 ? 7.522 -10.341 -30.554 1.00 42.50 282 ILE A O 1
ATOM 2251 N N . ILE A 1 283 ? 8.869 -8.787 -31.429 1.00 40.25 283 ILE A N 1
ATOM 2252 C CA . ILE A 1 283 ? 8.802 -7.865 -30.286 1.00 40.25 283 ILE A CA 1
ATOM 2253 C C . ILE A 1 283 ? 7.488 -7.062 -30.294 1.00 40.25 283 ILE A C 1
ATOM 2255 O O . ILE A 1 283 ? 6.889 -6.839 -29.247 1.00 40.25 283 ILE A O 1
ATOM 2259 N N . PHE A 1 284 ? 6.966 -6.707 -31.472 1.00 40.34 284 PHE A N 1
ATOM 2260 C CA . PHE A 1 284 ? 5.621 -6.129 -31.624 1.00 40.34 284 PHE A CA 1
ATOM 2261 C C . PHE A 1 284 ? 4.500 -7.128 -31.253 1.00 40.34 284 PHE A C 1
ATOM 2263 O O . PHE A 1 284 ? 3.405 -6.739 -30.859 1.00 40.34 284 PHE A O 1
ATOM 2270 N N . LYS A 1 285 ? 4.767 -8.437 -31.280 1.00 41.09 285 LYS A N 1
ATOM 2271 C CA . LYS A 1 285 ? 3.840 -9.471 -30.796 1.00 41.09 285 LYS A CA 1
ATOM 2272 C C . LYS A 1 285 ? 3.663 -9.436 -29.274 1.00 41.09 285 LYS A C 1
ATOM 2274 O O . LYS A 1 285 ? 2.577 -9.752 -28.801 1.00 41.09 285 LYS A O 1
ATOM 2279 N N . VAL A 1 286 ? 4.662 -8.967 -28.517 1.00 43.50 286 VAL A N 1
ATOM 2280 C CA . VAL A 1 286 ? 4.505 -8.650 -27.081 1.00 43.50 286 VAL A CA 1
ATOM 2281 C C . VAL A 1 286 ? 3.526 -7.483 -26.895 1.00 43.50 286 VAL A C 1
ATOM 2283 O O . VAL A 1 286 ? 2.704 -7.514 -25.987 1.00 43.50 286 VAL A O 1
ATOM 2286 N N . HIS A 1 287 ? 3.530 -6.515 -27.817 1.00 42.31 287 HIS A N 1
ATOM 2287 C CA . HIS A 1 287 ? 2.594 -5.388 -27.842 1.00 42.31 287 HIS A CA 1
ATOM 2288 C C . HIS A 1 287 ? 1.148 -5.804 -28.201 1.00 42.31 287 HIS A C 1
ATOM 2290 O O . HIS A 1 287 ? 0.207 -5.176 -27.726 1.00 42.31 287 HIS A O 1
ATOM 2296 N N . ILE A 1 288 ? 0.931 -6.855 -29.004 1.00 40.94 288 ILE A N 1
ATOM 2297 C CA . ILE A 1 288 ? -0.424 -7.378 -29.304 1.00 40.94 288 ILE A CA 1
ATOM 2298 C C . ILE A 1 288 ? -0.917 -8.335 -28.206 1.00 40.94 288 ILE A C 1
ATOM 2300 O O . ILE A 1 288 ? -2.090 -8.286 -27.839 1.00 40.94 288 ILE A O 1
ATOM 2304 N N . ALA A 1 289 ? -0.028 -9.153 -27.636 1.00 38.97 289 ALA A N 1
ATOM 2305 C CA . ALA A 1 289 ? -0.367 -10.079 -26.554 1.00 38.97 289 ALA A CA 1
ATOM 2306 C C . ALA A 1 289 ? -0.703 -9.372 -25.225 1.00 38.97 289 ALA A C 1
ATOM 2308 O O . ALA A 1 289 ? -1.475 -9.912 -24.447 1.00 38.97 289 ALA A O 1
ATOM 2309 N N . LEU A 1 290 ? -0.170 -8.169 -24.972 1.00 40.59 290 LEU A N 1
ATOM 2310 C CA . LEU A 1 290 ? -0.488 -7.355 -23.783 1.00 40.59 290 LEU A CA 1
ATOM 2311 C C . LEU A 1 290 ? -1.713 -6.436 -23.953 1.00 40.59 290 LEU A C 1
ATOM 2313 O O . LEU A 1 290 ? -2.134 -5.809 -22.991 1.00 40.59 290 LEU A O 1
ATOM 2317 N N . VAL A 1 291 ? -2.263 -6.312 -25.166 1.00 39.31 291 VAL A N 1
ATOM 2318 C CA . VAL A 1 291 ? -3.459 -5.488 -25.452 1.00 39.31 291 VAL A CA 1
ATOM 2319 C C . VAL A 1 291 ? -4.708 -6.358 -25.686 1.00 39.31 291 VAL A C 1
ATOM 2321 O O . VAL A 1 291 ? -5.813 -5.831 -25.727 1.00 39.31 291 VAL A O 1
ATOM 2324 N N . SER A 1 292 ? -4.551 -7.683 -25.821 1.00 35.16 292 SER A N 1
ATOM 2325 C CA . SER A 1 292 ? -5.636 -8.627 -26.166 1.00 35.16 292 SER A CA 1
ATOM 2326 C C . SER A 1 292 ? -5.969 -9.653 -25.063 1.00 35.16 292 SER A C 1
ATOM 2328 O O . SER A 1 292 ? -6.612 -10.664 -25.343 1.00 35.16 292 SER A O 1
ATOM 2330 N N . SER A 1 293 ? -5.536 -9.431 -23.823 1.00 34.53 293 SER A N 1
ATOM 2331 C CA . SE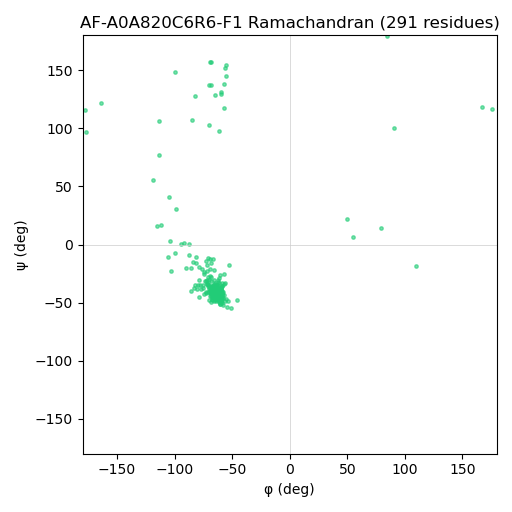R A 1 293 ? -5.981 -10.141 -22.608 1.00 34.53 293 SER A CA 1
ATOM 2332 C C . SER A 1 293 ? -6.132 -9.137 -21.481 1.00 34.53 293 SER A C 1
ATOM 2334 O O . SER A 1 293 ? -7.051 -9.337 -20.664 1.00 34.53 293 SER A O 1
#

InterPro domains:
  IPR016159 Cullin repeat-like-containing domain superfamily [SSF74788] (86-233)

Sequence (293 aa):
MTSGADTKTSIRSSEVKLQEEKRRLVLLQESLTRSNVLTSGMVSTLDNFERKLESLDELVTPVYEATNELGFLLNNVDRSLSLVDSILHFYEICSELQTTVSSGPGGNLAEYLLELDRLQDAVKYFKSTTSVSERERVVQLFGLGRQRLVEETDKLILRYANPLSPKELIELCEMSETNRNNIHTMQEVDMGNLRMIIQWFISHGFRQGLIDSYATKRGMMIRRSLQLLAEHLGKQAIRRGSTNVIMQSPNMLQSSLSAADAAKRSGKIFGYRNRFLFIHFIIFKVHIALVSS

Organism: NCBI:txid392030

Foldseek 3Di:
DPPVVVVVVVVVVVVVVVVVVVVVVVVVVVVVVVVVVVVVVVVVVVVVVVVVVVVVCVVVVVVVVVVVVVVVVVVVVVVVVVVVVVVVVLLVLLVVCQVVLQVACPPPLPVLLVSLVVLVVSLVVVVVDPDPVSNVSSVVSSVSSLVSLLVLLVVLLVVLLAQDALVRLVVCLVDDPVPNPPPSDRDPVSVVSNLVSQVSCVVVVNNPPSVVVSCVSNVVSLVVNVVNNVVVVVVVVVVVVVVVVPDDDDDDDDDDPDVVVVVVVVVVVVVSVVVSVVVVCVVVVSVVVVVPD

Mean predicted aligned error: 17.07 Å

pLDDT: mean 75.61, std 19.38, range [32.28, 96.62]

Nearest PDB structures (foldseek):
  3ja6-assembly1_I  TM=2.392E-01  e=8.113E-01  Escherichia coli
  6mhw-assembly1_A  TM=2.649E-01  e=3.861E+00  Homo sapiens
  5i6r-assembly1_A-2  TM=1.564E-01  e=5.937E+00  Homo sapiens

Solvent-accessible surface area (backbone atoms only — not comparable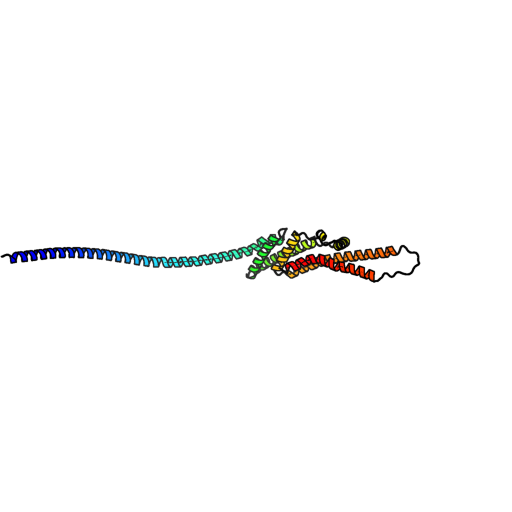 to full-atom values): 16450 Å² total; per-residue (Å²): 139,64,76,68,55,58,54,53,51,50,50,53,52,50,53,50,53,52,50,49,51,52,52,51,50,52,54,51,50,53,51,48,52,53,51,48,52,53,51,52,50,50,52,54,50,48,55,53,49,50,56,51,49,53,56,46,49,68,58,45,51,60,54,51,51,53,52,50,53,48,51,54,51,50,52,53,49,53,52,50,49,53,52,50,53,54,51,51,52,53,65,46,47,58,63,70,44,44,61,56,43,71,71,35,46,88,87,48,55,69,62,45,50,53,52,50,50,55,49,48,51,39,42,57,53,32,68,79,42,88,56,62,69,62,35,52,51,42,48,52,50,51,50,48,33,52,49,38,52,52,53,51,50,47,51,58,49,56,76,61,52,72,58,52,50,48,65,59,52,51,50,64,71,71,52,58,87,86,69,59,80,79,64,80,63,71,54,69,67,59,50,49,52,51,48,52,52,52,52,51,33,48,79,71,70,53,50,67,67,58,52,51,52,49,51,51,56,53,48,52,31,53,52,50,20,53,49,48,29,52,54,51,54,52,54,52,53,51,53,58,58,57,64,65,70,78,74,77,82,95,80,78,88,87,79,81,84,54,69,65,62,58,49,56,51,51,50,50,58,52,55,47,52,59,52,55,48,46,63,57,39,59,60,50,45,55,61,51,61,71,72,74,116